Protein AF-A0A1H8XIG4-F1 (afdb_monomer)

Solvent-accessible surface area (backbone atoms only — not comparable to full-atom values): 16487 Å² total; per-residue (Å²): 124,97,44,46,97,54,61,74,53,71,58,53,55,66,85,76,42,56,73,67,58,33,32,54,19,70,78,69,47,34,65,63,42,28,40,37,55,82,40,54,75,57,35,55,57,50,49,54,54,52,48,36,66,74,75,66,54,81,64,52,51,31,63,49,32,53,41,52,45,49,38,18,60,78,58,67,15,44,41,58,26,31,60,41,47,37,52,16,45,46,37,68,40,50,59,67,58,49,34,36,74,62,39,94,81,60,82,63,60,72,76,55,40,30,47,53,47,38,40,52,32,37,75,74,68,72,42,68,52,74,69,43,48,52,57,43,58,74,78,46,54,72,68,46,52,52,49,51,55,50,48,50,52,50,46,49,51,47,29,56,49,41,24,64,35,13,63,76,68,61,90,50,41,23,45,68,62,41,56,56,42,53,82,70,92,61,85,77,84,64,74,76,77,77,74,90,70,79,81,80,82,50,81,58,76,60,44,41,27,42,30,42,40,48,47,86,62,50,70,47,75,34,41,37,39,36,44,70,60,89,49,36,40,41,44,34,41,35,30,80,80,60,74,45,75,36,49,46,75,47,30,38,47,59,88,48,38,39,41,37,31,32,60,40,67,71,93,60,71,45,51,37,40,38,40,35,40,50,57,56,54,39,35,40,36,37,40,35,37,72,97,66,48,75,34,49,33,41,30,38,52,55,119

Sequence (303 aa):
MPHAASPRILPLALDDLDKEHRQLARIGADTVIQVLAHHPALMDASSQLGGFLLGKGKLDARTRELAILRVALRCEAPYEWANHVPAALGGGATPAEIDALSDPTASWPPADDAVLRAVDEVCQDAFVSDHTWADLSATRDDPELLELLFLIGYYRMMAGFLNSVGVEVKAGQPALGRSAGTPVTGPADSPPPPAPRAASGKTGPDGTWNITFTHPAGSKDLLLTLETTGEAITGSIVDDQLEITVPITTGTVEGTHLTFTAGVTEPFPFDLTVEGTTNGDVFTGSVTVAGSGTFPFSGARAG

Foldseek 3Di:
DLFDPAFQAFFADLVPDDLFLSLVLLVQVVLVSSRCSVPVVVSVVLCVLVCCLQPVAPDQQLLLLLLLLLLCLLLVQFQSNLRSLLSNVLSPHDQVSLLCSPPPPDDDDLQSVLLSQQLVCCSPPVDRDPVSVVSNVVPDDPRVVVSSSSSSVSSNVVSVVCRHSRRDDDQFTAGRSGSGGDDDPDPPPPPDDPDDDDFPPDAEDAAKKFKWWDTSSGIATWIWGWDDDPQWIWTWIDRVSSRDIWTWPTKGDDRFWIKTKTWDPPPHTWIKIWTWGDGRQKIWGWIQTVSRGITIMIIGGPD

Radius of gyration: 21.72 Å; Cα contacts (8 Å, |Δi|>4): 534; chains: 1; bounding box: 48×41×62 Å

Mean predicted aligned error: 8.64 Å

Secondary structure (DSSP, 8-state):
--S-SS-SSPPPPGGGS-HHHHHHIIIIIHHHHHHHTTSHHHHHHHHHHHHHHHHTSSS-HHHHHHHHHHHHHHTT-HHHHHHHHHHHHHTT--HHHHHHTT-TT----HHHHHHHHHHHHHHHHSS--HHHHHHHHTT--HHHHHHHHHHHHHHHHHHHHHHHHTPPPPTTSBPTT-SSBPP--S---PPPPPP-PPP----SS-EEEEEEEEETTEEEEEEEEEEEETTEEEEEEEETTTTEEEEEEEEEEETTEEEEEEEE-SSS-EEEEEEEEEETTEEEEEEEETTTEEEEEEEEEE-

InterPro domains:
  IPR003779 Alkyl hydroperoxide reductase AhpD/CMD-like [PF02627] (40-115)
  IPR029032 AhpD-like [G3DSA:1.20.1290.10] (30-173)
  IPR029032 AhpD-like [SSF69118] (7-170)

Nearest PDB structures (foldseek):
  6ohj-assembly1_B  TM=8.412E-01  e=5.850E-04  Marinomonas mediterranea MMB-1
  5jk2-assembly10_C  TM=5.235E-01  e=9.359E-02  Treponema pallidum subsp. pallidum str. Nichols
  5jk2-assembly4_D  TM=5.371E-01  e=2.143E-01  Treponema pallidum subsp. pallidum str. Nichols
  5jk2-assembly1_A  TM=4.581E-01  e=8.887E-02  Treponema pallidum subsp. pallidum str. Nichols
  5jk2-assembly5_E  TM=5.172E-01  e=1.932E-01  Treponema pallidum subsp. pallidum str. Nichols

pLDDT: mean 88.76, std 12.86, range [34.19, 98.88]

Structure (mmCIF, N/CA/C/O backbone):
data_AF-A0A1H8XIG4-F1
#
_entry.id   AF-A0A1H8XIG4-F1
#
loop_
_atom_site.group_PDB
_atom_site.id
_atom_site.type_symbol
_atom_site.label_atom_id
_atom_site.label_alt_id
_atom_site.label_comp_id
_atom_site.label_asym_id
_atom_site.label_entity_id
_atom_site.label_seq_id
_atom_site.pdbx_PDB_ins_code
_atom_site.Cartn_x
_atom_site.Cartn_y
_atom_site.Cartn_z
_atom_site.occupancy
_atom_site.B_iso_or_equiv
_atom_site.auth_seq_id
_atom_site.auth_comp_id
_atom_site.auth_asym_id
_atom_site.auth_atom_id
_atom_site.pdbx_PDB_model_num
ATOM 1 N N . MET A 1 1 ? -1.881 11.328 -24.791 1.00 54.50 1 MET A N 1
ATOM 2 C CA . MET A 1 1 ? -1.688 10.407 -23.659 1.00 54.50 1 MET A CA 1
ATOM 3 C C . MET A 1 1 ? -2.612 9.220 -23.888 1.00 54.50 1 MET A C 1
ATOM 5 O O . MET A 1 1 ? -3.786 9.471 -24.160 1.00 54.50 1 MET A O 1
ATOM 9 N N . PRO A 1 2 ? -2.137 7.966 -23.904 1.00 70.88 2 PRO A N 1
ATOM 10 C CA . PRO A 1 2 ? -2.954 6.804 -24.235 1.00 70.88 2 PRO A CA 1
ATOM 11 C C . PRO A 1 2 ? -3.743 6.308 -23.010 1.00 70.88 2 PRO A C 1
ATOM 13 O O . PRO A 1 2 ? -3.685 5.137 -22.657 1.00 70.88 2 PRO A O 1
ATOM 16 N N . HIS A 1 3 ? -4.508 7.193 -22.371 1.00 82.75 3 HIS A N 1
ATOM 17 C CA . HIS A 1 3 ? -5.556 6.817 -21.422 1.00 82.75 3 HIS A CA 1
ATOM 18 C C . HIS A 1 3 ? -6.896 7.362 -21.917 1.00 82.75 3 HIS A C 1
ATOM 20 O O . HIS A 1 3 ? -6.950 8.376 -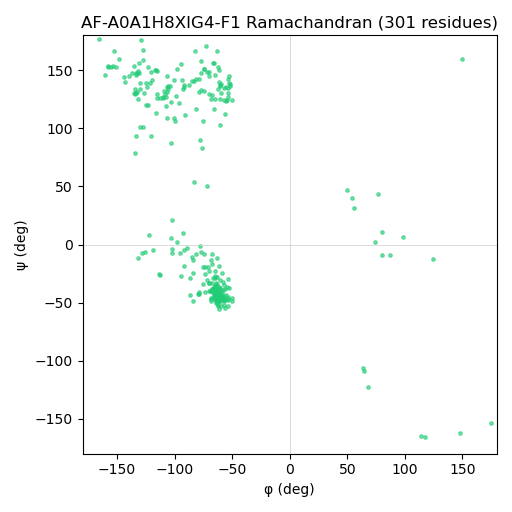22.620 1.00 82.75 3 HIS A O 1
ATOM 26 N N . ALA A 1 4 ? -7.986 6.658 -21.620 1.00 86.44 4 ALA A N 1
ATOM 27 C CA . ALA A 1 4 ? -9.312 7.106 -22.021 1.00 86.44 4 ALA A CA 1
ATOM 28 C C . ALA A 1 4 ? -9.644 8.460 -21.366 1.00 86.44 4 ALA A C 1
ATOM 30 O O . ALA A 1 4 ? -9.442 8.645 -20.173 1.00 86.44 4 ALA A O 1
ATOM 31 N N . ALA A 1 5 ? -10.171 9.404 -22.152 1.00 84.38 5 ALA A N 1
ATOM 32 C CA . ALA A 1 5 ? -10.529 10.745 -21.674 1.00 84.38 5 ALA A CA 1
ATOM 33 C C . ALA A 1 5 ? -11.807 10.776 -20.813 1.00 84.38 5 ALA A C 1
ATOM 35 O O . ALA A 1 5 ? -12.183 11.822 -20.290 1.00 84.38 5 ALA A O 1
ATOM 36 N N . SER A 1 6 ? -12.520 9.655 -20.733 1.00 87.50 6 SER A N 1
ATOM 37 C CA . SER A 1 6 ? -13.718 9.476 -19.917 1.00 87.50 6 SER A CA 1
ATOM 38 C C . SER A 1 6 ? -13.862 7.993 -19.561 1.00 87.50 6 SER A C 1
ATOM 40 O O . SER A 1 6 ? -13.403 7.150 -20.350 1.00 87.50 6 SER A O 1
ATOM 42 N N . PRO A 1 7 ? -14.525 7.660 -18.441 1.00 92.69 7 PRO A N 1
ATOM 43 C CA . PRO A 1 7 ? -14.826 6.279 -18.082 1.00 92.69 7 PRO A CA 1
ATOM 44 C C . PRO A 1 7 ? -15.554 5.534 -19.204 1.00 92.69 7 PRO A C 1
ATOM 46 O O . PRO A 1 7 ? -16.584 5.985 -19.710 1.00 92.69 7 PRO A O 1
ATOM 49 N N . ARG A 1 8 ? -15.021 4.374 -19.597 1.00 94.69 8 ARG A N 1
ATOM 50 C CA . ARG A 1 8 ? -15.659 3.434 -20.539 1.00 94.69 8 ARG A CA 1
ATOM 51 C C . ARG A 1 8 ? -16.450 2.349 -19.816 1.00 94.69 8 ARG A C 1
ATOM 53 O O . ARG A 1 8 ? -17.408 1.826 -20.377 1.00 94.69 8 ARG A O 1
ATOM 60 N N . ILE A 1 9 ? -16.048 2.030 -18.587 1.00 93.94 9 ILE A N 1
ATOM 61 C CA . ILE A 1 9 ? -16.807 1.214 -17.640 1.00 93.94 9 ILE A CA 1
ATOM 62 C C . ILE A 1 9 ? -16.988 2.067 -16.389 1.00 93.94 9 ILE A C 1
ATOM 64 O O . ILE A 1 9 ? -16.007 2.517 -15.800 1.00 93.94 9 ILE A O 1
ATOM 68 N N . LEU A 1 10 ? -18.239 2.333 -16.022 1.00 92.38 10 LEU A N 1
ATOM 69 C CA . LEU A 1 10 ? -18.554 3.136 -14.844 1.00 92.38 10 LEU A CA 1
ATOM 70 C C . LEU A 1 10 ? -18.407 2.289 -13.572 1.00 92.38 10 LEU A C 1
ATOM 72 O O . LEU A 1 10 ? -18.786 1.114 -13.594 1.00 92.38 10 LEU A O 1
ATOM 76 N N . PRO A 1 11 ? -17.901 2.859 -12.467 1.00 90.94 11 PRO A N 1
ATOM 77 C CA . PRO A 1 11 ? -17.860 2.159 -11.190 1.00 90.94 11 PRO A CA 1
ATOM 78 C C . PRO A 1 11 ? -19.281 1.788 -10.737 1.00 90.94 11 PRO A C 1
ATOM 80 O O . PRO A 1 11 ? -20.196 2.609 -10.828 1.00 90.94 11 PRO A O 1
ATOM 83 N N . LEU A 1 12 ? -19.469 0.559 -10.247 1.00 90.38 12 LEU A N 1
ATOM 84 C CA . LEU A 1 12 ? -20.691 0.173 -9.531 1.00 90.38 12 LEU A CA 1
ATOM 85 C C . LEU A 1 12 ? -20.852 0.996 -8.244 1.00 90.38 12 LEU A C 1
ATOM 87 O O . LEU A 1 12 ? -19.861 1.431 -7.650 1.00 90.38 12 LEU A O 1
ATOM 91 N N . ALA A 1 13 ? -22.088 1.196 -7.775 1.00 88.81 13 ALA A N 1
ATOM 92 C CA . ALA A 1 13 ? -22.291 1.793 -6.458 1.00 88.81 13 ALA A CA 1
ATOM 93 C C . ALA A 1 13 ? -21.734 0.856 -5.373 1.00 88.81 13 ALA A C 1
ATOM 95 O O . ALA A 1 13 ? -21.807 -0.362 -5.505 1.00 88.81 13 ALA A O 1
ATOM 96 N N . LEU A 1 14 ? -21.188 1.407 -4.283 1.00 85.25 14 LEU A N 1
ATOM 97 C CA . LEU A 1 14 ? -20.641 0.588 -3.188 1.00 85.25 14 LEU A CA 1
ATOM 98 C C . LEU A 1 14 ? -21.690 -0.357 -2.579 1.00 85.25 14 LEU A C 1
ATOM 100 O O . LEU A 1 14 ? -21.351 -1.459 -2.152 1.00 85.25 14 LEU A O 1
ATOM 104 N N . ASP A 1 15 ? -22.953 0.064 -2.566 1.00 85.75 15 ASP A N 1
ATOM 105 C CA . ASP A 1 15 ? -24.070 -0.735 -2.053 1.00 85.75 15 ASP A CA 1
ATOM 106 C C . ASP A 1 15 ? -24.453 -1.889 -2.994 1.00 85.75 15 ASP A C 1
ATOM 108 O O . ASP A 1 15 ? -25.045 -2.868 -2.541 1.00 85.75 15 ASP A O 1
ATOM 112 N N . ASP A 1 16 ? -24.062 -1.812 -4.272 1.00 88.56 16 ASP A N 1
ATOM 113 C CA . ASP A 1 16 ? -24.258 -2.877 -5.264 1.00 88.56 16 ASP A CA 1
ATOM 114 C C . ASP A 1 16 ? -23.140 -3.935 -5.215 1.00 88.56 16 ASP A C 1
ATOM 116 O O . ASP A 1 16 ? -23.259 -4.990 -5.840 1.00 88.56 16 ASP A O 1
ATOM 120 N N . LEU A 1 17 ? -22.051 -3.669 -4.485 1.00 87.19 17 LEU A N 1
ATOM 121 C CA . LEU A 1 17 ? -20.977 -4.633 -4.255 1.00 87.19 17 LEU A CA 1
ATOM 122 C C . LEU A 1 17 ? -21.392 -5.659 -3.199 1.00 87.19 17 LEU A C 1
ATOM 124 O O . LEU A 1 17 ? -22.084 -5.328 -2.225 1.00 87.19 17 LEU A O 1
ATOM 128 N N . ASP A 1 18 ? -20.898 -6.891 -3.343 1.00 87.94 18 ASP A N 1
ATOM 129 C CA . ASP A 1 18 ? -20.919 -7.834 -2.230 1.00 87.94 18 ASP A CA 1
ATOM 130 C C . ASP A 1 18 ? -20.051 -7.327 -1.062 1.00 87.94 18 ASP A C 1
ATOM 132 O O . ASP A 1 18 ? -19.291 -6.362 -1.184 1.00 87.94 18 ASP A O 1
ATOM 136 N N . LYS A 1 19 ? -20.212 -7.946 0.112 1.00 85.94 19 LYS A N 1
ATOM 137 C CA . LYS A 1 19 ? -19.553 -7.491 1.344 1.00 85.94 19 LYS A CA 1
ATOM 138 C C . LYS A 1 19 ? -18.029 -7.443 1.186 1.00 85.94 19 LYS A C 1
ATOM 140 O O . LYS A 1 19 ? -17.414 -6.464 1.603 1.00 85.94 19 LYS A O 1
ATOM 145 N N . GLU A 1 20 ? -17.438 -8.474 0.590 1.00 84.12 20 GLU A N 1
ATOM 146 C CA . GLU A 1 20 ? -15.986 -8.613 0.472 1.00 84.12 20 GLU A CA 1
ATOM 147 C C . GLU A 1 20 ? -15.418 -7.558 -0.485 1.00 84.12 20 GLU A C 1
ATOM 149 O O . GLU A 1 20 ? -14.491 -6.823 -0.135 1.00 84.12 20 GLU A O 1
ATOM 154 N N . HIS A 1 21 ? -16.031 -7.373 -1.657 1.00 84.56 21 HIS A N 1
ATOM 155 C CA . HIS A 1 21 ? -15.629 -6.327 -2.601 1.00 84.56 21 HIS A CA 1
ATOM 156 C C . HIS A 1 21 ? -15.859 -4.928 -2.035 1.00 84.56 21 HIS A C 1
ATOM 158 O O . HIS A 1 21 ? -15.037 -4.036 -2.249 1.00 84.56 21 HIS A O 1
ATOM 164 N N . ARG A 1 22 ? -16.927 -4.715 -1.260 1.00 87.12 22 ARG A N 1
ATOM 165 C CA . ARG A 1 22 ? -17.170 -3.432 -0.586 1.00 87.12 22 ARG A CA 1
ATOM 166 C C . ARG A 1 22 ? -16.104 -3.128 0.465 1.00 87.12 22 ARG A C 1
ATOM 168 O O . ARG A 1 22 ? -15.632 -1.992 0.535 1.00 87.12 22 ARG A O 1
ATOM 175 N N . GLN A 1 23 ? -15.699 -4.122 1.253 1.00 83.56 23 GLN A N 1
ATOM 176 C CA . GLN A 1 23 ? -14.594 -3.991 2.205 1.00 83.56 23 GLN A CA 1
ATOM 177 C C . GLN A 1 23 ? -13.289 -3.629 1.486 1.00 83.56 23 GLN A C 1
ATOM 179 O O . GLN A 1 23 ? -12.612 -2.681 1.885 1.00 83.56 23 GLN A O 1
ATOM 184 N N . LEU A 1 24 ? -12.973 -4.318 0.385 1.00 78.31 24 LEU A N 1
ATOM 185 C CA . LEU A 1 24 ? -11.794 -4.031 -0.440 1.00 78.31 24 LEU A CA 1
ATOM 186 C C . LEU A 1 24 ? -11.833 -2.631 -1.070 1.00 78.31 24 LEU A C 1
ATOM 188 O O . LEU A 1 24 ? -10.811 -1.951 -1.148 1.00 78.31 24 LEU A O 1
ATOM 192 N N . ALA A 1 25 ? -13.006 -2.155 -1.487 1.00 80.62 25 ALA A N 1
ATOM 193 C CA . ALA A 1 25 ? -13.150 -0.797 -1.997 1.00 80.62 25 ALA A CA 1
ATOM 194 C C . ALA A 1 25 ? -12.802 0.248 -0.919 1.00 80.62 25 ALA A C 1
ATOM 196 O O . ALA A 1 25 ? -12.106 1.230 -1.181 1.00 80.62 25 ALA A O 1
ATOM 197 N N . ARG A 1 26 ? -13.232 0.016 0.325 1.00 79.25 26 ARG A N 1
ATOM 198 C CA . ARG A 1 26 ? -13.093 0.973 1.435 1.00 79.25 26 ARG A CA 1
ATOM 199 C C . ARG A 1 26 ? -11.687 1.063 2.042 1.00 79.25 26 ARG A C 1
ATOM 201 O O . ARG A 1 26 ? -11.453 1.955 2.851 1.00 79.25 26 ARG A O 1
ATOM 208 N N . ILE A 1 27 ? -10.740 0.215 1.635 1.00 71.81 27 ILE A N 1
ATOM 209 C CA . ILE A 1 27 ? -9.325 0.297 2.056 1.00 71.81 27 ILE A CA 1
ATOM 210 C C . ILE A 1 27 ? -8.434 1.110 1.099 1.00 71.81 27 ILE A C 1
ATOM 212 O O . ILE A 1 27 ? -7.217 1.114 1.254 1.00 71.81 27 ILE A O 1
ATOM 216 N N . GLY A 1 28 ? -9.021 1.822 0.130 1.00 63.59 28 GLY A N 1
ATOM 217 C CA . GLY A 1 28 ? -8.316 2.829 -0.677 1.00 63.59 28 GLY A CA 1
ATOM 218 C C . GLY A 1 28 ? -8.383 2.617 -2.187 1.00 63.59 28 GLY A C 1
ATOM 219 O O . GLY A 1 28 ? -8.106 3.555 -2.919 1.00 63.59 28 GLY A O 1
ATOM 220 N N . ALA A 1 29 ? -8.825 1.447 -2.656 1.00 63.81 29 ALA A N 1
ATOM 221 C CA . ALA A 1 29 ? -8.864 1.083 -4.076 1.00 63.81 29 ALA A CA 1
ATOM 222 C C . ALA A 1 29 ? -10.270 1.192 -4.706 1.00 63.81 29 ALA A C 1
ATOM 224 O O . ALA A 1 29 ? -10.561 0.535 -5.702 1.00 63.81 29 ALA A O 1
ATOM 225 N N . ASP A 1 30 ? -11.182 1.970 -4.125 1.00 75.06 30 ASP A N 1
ATOM 226 C CA . ASP A 1 30 ? -12.613 1.893 -4.441 1.00 75.06 30 ASP A CA 1
ATOM 227 C C . ASP A 1 30 ? -12.952 1.932 -5.933 1.00 75.06 30 ASP A C 1
ATOM 229 O O . ASP A 1 30 ? -13.652 1.043 -6.406 1.00 75.06 30 ASP A O 1
ATOM 233 N N . THR A 1 31 ? -12.408 2.875 -6.702 1.00 83.94 31 THR A N 1
ATOM 234 C CA . THR A 1 31 ? -12.798 3.024 -8.112 1.00 83.94 31 THR A CA 1
ATOM 235 C C . THR A 1 31 ? -12.365 1.832 -8.972 1.00 83.94 31 THR A C 1
ATOM 237 O O . THR A 1 31 ? -13.140 1.381 -9.814 1.00 83.94 31 THR A O 1
ATOM 240 N N . VAL A 1 32 ? -11.171 1.264 -8.754 1.00 87.75 32 VAL A N 1
ATOM 241 C CA . VAL A 1 32 ? -10.733 0.062 -9.486 1.00 87.75 32 VAL A CA 1
ATOM 242 C C . VAL A 1 32 ? -11.544 -1.170 -9.083 1.00 87.75 32 VAL A C 1
ATOM 244 O O . VAL A 1 32 ? -11.945 -1.942 -9.954 1.00 87.75 32 VAL A O 1
ATOM 247 N N . ILE A 1 33 ? -11.855 -1.315 -7.792 1.00 87.00 33 ILE A N 1
ATOM 248 C CA . ILE A 1 33 ? -12.670 -2.418 -7.265 1.00 87.00 33 ILE A CA 1
ATOM 249 C C . ILE A 1 33 ? -14.089 -2.354 -7.836 1.00 87.00 33 ILE A C 1
ATOM 251 O O . ILE A 1 33 ? -14.591 -3.339 -8.370 1.00 87.00 33 ILE A O 1
ATOM 255 N N . GLN A 1 34 ? -14.710 -1.174 -7.813 1.00 89.62 34 GLN A N 1
ATOM 256 C CA . GLN A 1 34 ? -16.047 -0.939 -8.358 1.00 89.62 34 GLN A CA 1
ATOM 257 C C . GLN A 1 34 ? -16.138 -1.217 -9.864 1.00 89.62 34 GLN A C 1
ATOM 259 O O . GLN A 1 34 ? -17.201 -1.599 -10.351 1.00 89.62 34 GLN A O 1
ATOM 264 N N . VAL A 1 35 ? -15.051 -1.015 -10.615 1.00 93.19 35 VAL A N 1
ATOM 265 C CA . VAL A 1 35 ? -14.994 -1.329 -12.050 1.00 93.19 35 VAL A CA 1
ATOM 266 C C . VAL A 1 35 ? -14.757 -2.825 -12.284 1.00 93.19 35 VAL A C 1
ATOM 268 O O . VAL A 1 35 ? -15.424 -3.420 -13.130 1.00 93.19 35 VAL A O 1
ATOM 271 N N . LEU A 1 36 ? -13.855 -3.464 -11.533 1.00 92.00 36 LEU A N 1
ATOM 272 C CA . LEU A 1 36 ? -13.608 -4.909 -11.638 1.00 92.00 36 LEU A CA 1
ATOM 273 C C . LEU A 1 36 ? -14.804 -5.752 -11.183 1.00 92.00 36 LEU A C 1
ATOM 275 O O . LEU A 1 36 ? -15.015 -6.836 -11.722 1.00 92.00 36 LEU A O 1
ATOM 279 N N . ALA A 1 37 ? -15.623 -5.244 -10.261 1.00 92.06 37 ALA A N 1
ATOM 280 C CA . ALA A 1 37 ? -16.818 -5.918 -9.757 1.00 92.06 37 ALA A CA 1
ATOM 281 C C . ALA A 1 37 ? -17.908 -6.157 -10.822 1.00 92.06 37 ALA A C 1
ATOM 283 O O . ALA A 1 37 ? -18.796 -6.981 -10.617 1.00 92.06 37 ALA A O 1
ATOM 284 N N . HIS A 1 38 ? -17.806 -5.544 -12.011 1.00 93.44 38 HIS A N 1
ATOM 285 C CA . HIS A 1 38 ? -18.583 -5.975 -13.186 1.00 93.44 38 HIS A CA 1
ATOM 286 C C . HIS A 1 38 ? -18.263 -7.419 -13.615 1.00 93.44 38 HIS A C 1
ATOM 288 O O . HIS A 1 38 ? -19.049 -8.043 -14.328 1.00 93.44 38 HIS A O 1
ATOM 294 N N . HIS A 1 39 ? -17.123 -7.967 -13.184 1.00 94.69 39 HIS A N 1
ATOM 295 C CA . HIS A 1 39 ? -16.713 -9.351 -13.394 1.00 94.69 39 HIS A CA 1
ATOM 296 C C . HIS A 1 39 ? -16.164 -9.975 -12.087 1.00 94.69 39 HIS A C 1
ATOM 298 O O . HIS A 1 39 ? -14.953 -10.175 -11.962 1.00 94.69 39 HIS A O 1
ATOM 304 N N . PRO A 1 40 ? -17.034 -10.391 -11.145 1.00 90.06 40 PRO A N 1
ATOM 305 C CA . PRO A 1 40 ? -16.646 -10.860 -9.805 1.00 90.06 40 PRO A CA 1
ATOM 306 C C . PRO A 1 40 ? -15.544 -11.932 -9.787 1.00 90.06 40 PRO A C 1
ATOM 308 O O . PRO A 1 40 ? -14.541 -11.785 -9.107 1.00 90.06 40 PRO A O 1
ATOM 311 N N . ALA A 1 41 ? -15.639 -12.959 -10.637 1.00 92.81 41 ALA A N 1
ATOM 312 C CA . ALA A 1 41 ? -14.620 -14.015 -10.677 1.00 92.81 41 ALA A CA 1
ATOM 313 C C . ALA A 1 41 ? -13.224 -13.530 -11.132 1.00 92.81 41 ALA A C 1
ATOM 315 O O . ALA A 1 41 ? -12.209 -14.113 -10.758 1.00 92.81 41 ALA A O 1
ATOM 316 N N . LEU A 1 42 ? -13.165 -12.480 -11.961 1.00 93.50 42 LEU A N 1
ATOM 317 C CA . LEU A 1 42 ? -11.903 -11.868 -12.382 1.00 93.50 42 LEU A CA 1
ATOM 318 C C . LEU A 1 42 ? -11.365 -10.967 -11.271 1.00 93.50 42 LEU A C 1
ATOM 320 O O . LEU A 1 42 ? -10.165 -10.980 -11.008 1.00 93.50 42 LEU A O 1
ATOM 324 N N . MET A 1 43 ? -12.261 -10.225 -10.619 1.00 90.06 43 MET A N 1
ATOM 325 C CA . MET A 1 43 ? -11.965 -9.427 -9.438 1.00 90.06 43 MET A CA 1
ATOM 326 C C . MET A 1 43 ? -11.309 -10.292 -8.350 1.00 90.06 43 MET A C 1
ATOM 328 O O . MET A 1 43 ? -10.178 -10.006 -7.967 1.00 90.06 43 MET A O 1
ATOM 332 N N . ASP A 1 44 ? -11.918 -11.415 -7.965 1.00 88.19 44 ASP A N 1
ATOM 333 C CA . ASP A 1 44 ? -11.375 -12.322 -6.941 1.00 88.19 44 ASP A CA 1
ATOM 334 C C . ASP A 1 44 ? -9.980 -12.849 -7.303 1.00 88.19 44 ASP A C 1
ATOM 336 O O . ASP A 1 44 ? -9.067 -12.860 -6.473 1.00 88.19 44 ASP A O 1
ATOM 340 N N . ALA A 1 45 ? -9.792 -13.277 -8.556 1.00 93.06 45 ALA A N 1
ATOM 341 C CA . ALA A 1 45 ? -8.507 -13.785 -9.031 1.00 93.06 45 ALA A CA 1
ATOM 342 C C . ALA A 1 45 ? -7.423 -12.693 -9.021 1.00 93.06 45 ALA A C 1
ATOM 344 O O . ALA A 1 45 ? -6.294 -12.940 -8.590 1.00 93.06 45 ALA A O 1
ATOM 345 N N . SER A 1 46 ? -7.768 -11.477 -9.459 1.00 91.44 46 SER A N 1
ATOM 346 C CA . SER A 1 46 ? -6.855 -10.332 -9.444 1.00 91.44 46 SER A CA 1
ATOM 347 C C . SER A 1 46 ? -6.511 -9.919 -8.015 1.00 91.44 46 SER A C 1
ATOM 349 O O . SER A 1 46 ? -5.339 -9.720 -7.704 1.00 91.44 46 SER A O 1
ATOM 351 N N . SER A 1 47 ? -7.502 -9.837 -7.125 1.00 87.38 47 SER A N 1
ATOM 352 C CA . SER A 1 47 ? -7.319 -9.455 -5.722 1.00 87.38 47 SER A CA 1
ATOM 353 C C . SER A 1 47 ? -6.473 -10.447 -4.942 1.00 87.38 47 SER A C 1
ATOM 355 O O . SER A 1 47 ? -5.676 -10.024 -4.107 1.00 87.38 47 SER A O 1
ATOM 357 N N . GLN A 1 48 ? -6.575 -11.746 -5.229 1.00 89.50 48 GLN A N 1
ATOM 358 C CA . GLN A 1 48 ? -5.706 -12.746 -4.607 1.00 89.50 48 GLN A CA 1
ATOM 359 C C . GLN A 1 48 ? -4.233 -12.530 -4.972 1.00 89.50 48 GLN A C 1
ATOM 361 O O . GLN A 1 48 ? -3.376 -12.521 -4.085 1.00 89.50 48 GLN A O 1
ATOM 366 N N . LEU A 1 49 ? -3.935 -12.317 -6.258 1.00 92.00 49 LEU A N 1
ATOM 367 C CA . LEU A 1 49 ? -2.566 -12.058 -6.706 1.00 92.00 49 LEU A CA 1
ATOM 368 C C . LEU A 1 49 ? -2.055 -10.700 -6.204 1.00 92.00 49 LEU A C 1
ATOM 370 O O . LEU A 1 49 ? -0.960 -10.627 -5.648 1.00 92.00 49 LEU A O 1
ATOM 374 N N . GLY A 1 50 ? -2.858 -9.641 -6.331 1.00 90.81 50 GLY A N 1
ATOM 375 C CA . GLY A 1 50 ? -2.517 -8.308 -5.832 1.00 90.81 50 GLY A CA 1
ATOM 376 C C . GLY A 1 50 ? -2.282 -8.293 -4.320 1.00 90.81 50 GLY A C 1
ATOM 377 O O . GLY A 1 50 ? -1.288 -7.739 -3.856 1.00 90.81 50 GLY A O 1
ATOM 378 N N . GLY A 1 51 ? -3.135 -8.971 -3.548 1.00 86.75 51 GLY A N 1
ATOM 379 C CA . GLY A 1 51 ? -2.990 -9.106 -2.099 1.00 86.75 51 GLY A CA 1
ATOM 380 C C . GLY A 1 51 ? -1.737 -9.884 -1.688 1.00 86.75 51 GLY A C 1
ATOM 381 O O . GLY A 1 51 ? -1.092 -9.525 -0.702 1.00 86.75 51 GLY A O 1
ATOM 382 N N . PHE A 1 52 ? -1.340 -10.911 -2.451 1.00 91.12 52 PHE A N 1
ATOM 383 C CA . PHE A 1 52 ? -0.055 -11.583 -2.237 1.00 91.12 52 PHE A CA 1
ATOM 384 C C . PHE A 1 52 ? 1.116 -10.614 -2.444 1.00 91.12 52 PHE A C 1
ATOM 386 O O . PHE A 1 52 ? 1.941 -10.451 -1.545 1.00 91.12 52 PHE A O 1
ATOM 393 N N . LEU A 1 53 ? 1.144 -9.926 -3.588 1.00 92.56 53 LEU A N 1
ATOM 394 C CA . LEU A 1 53 ? 2.229 -9.016 -3.960 1.00 92.56 53 LEU A CA 1
ATOM 395 C C . LEU A 1 53 ? 2.362 -7.820 -3.004 1.00 92.56 53 LEU A C 1
ATOM 397 O O . LEU A 1 53 ? 3.474 -7.365 -2.757 1.00 92.56 53 LEU A O 1
ATOM 401 N N . LEU A 1 54 ? 1.251 -7.321 -2.454 1.00 88.19 54 LEU A N 1
ATOM 402 C CA . LEU A 1 54 ? 1.237 -6.152 -1.568 1.00 88.19 54 LEU A CA 1
ATOM 403 C C . LEU A 1 54 ? 1.482 -6.463 -0.088 1.00 88.19 54 LEU A C 1
ATOM 405 O O . LEU A 1 54 ? 1.981 -5.597 0.626 1.00 88.19 54 LEU A O 1
ATOM 409 N N . GLY A 1 55 ? 1.119 -7.656 0.391 1.00 80.75 55 GLY A N 1
ATOM 410 C CA . GLY A 1 55 ? 1.100 -7.934 1.833 1.00 80.75 55 GLY A CA 1
ATOM 411 C C . GLY A 1 55 ? 1.767 -9.231 2.280 1.00 80.75 55 GLY A C 1
ATOM 412 O O . GLY A 1 55 ? 1.935 -9.422 3.481 1.00 80.75 55 GLY A O 1
ATOM 413 N N . LYS A 1 56 ? 2.121 -10.137 1.360 1.00 82.62 56 LYS A N 1
ATOM 414 C CA . LYS A 1 56 ? 2.635 -11.480 1.701 1.00 82.62 56 LYS A CA 1
ATOM 415 C C . LYS A 1 56 ? 3.979 -11.820 1.053 1.00 82.62 56 LYS A C 1
ATOM 417 O O . LYS A 1 56 ? 4.526 -12.878 1.359 1.00 82.62 56 LYS A O 1
ATOM 422 N N . GLY A 1 57 ? 4.475 -10.962 0.162 1.00 86.38 57 GLY A N 1
ATOM 423 C CA . GLY A 1 57 ? 5.787 -11.104 -0.462 1.00 86.38 57 GLY A CA 1
ATOM 424 C C . GLY A 1 57 ? 6.946 -10.806 0.493 1.00 86.38 57 GLY A C 1
ATOM 425 O O . GLY A 1 57 ? 6.759 -10.313 1.607 1.00 86.38 57 GLY A O 1
ATOM 426 N N . LYS A 1 58 ? 8.156 -11.107 0.032 1.00 92.31 58 LYS A N 1
ATOM 427 C CA . LYS A 1 58 ? 9.433 -10.817 0.685 1.00 92.31 58 LYS A CA 1
ATOM 428 C C . LYS A 1 58 ? 9.969 -9.414 0.418 1.00 92.31 58 LYS A C 1
ATOM 430 O O . LYS A 1 58 ? 10.759 -8.930 1.226 1.00 92.31 58 LYS A O 1
ATOM 435 N N . LEU A 1 59 ? 9.575 -8.776 -0.686 1.00 93.94 59 LEU A N 1
ATOM 436 C CA . LEU A 1 59 ? 10.009 -7.408 -0.979 1.00 93.94 59 LEU A CA 1
ATOM 437 C C . LEU A 1 59 ? 9.573 -6.450 0.136 1.00 93.94 59 LEU A C 1
ATOM 439 O O . LEU A 1 59 ? 8.397 -6.408 0.509 1.00 93.94 59 LEU A O 1
ATOM 443 N N . ASP A 1 60 ? 10.511 -5.641 0.630 1.00 93.75 60 ASP A N 1
ATOM 444 C CA . ASP A 1 60 ? 10.190 -4.596 1.593 1.00 93.75 60 ASP A CA 1
ATOM 445 C C . ASP A 1 60 ? 9.211 -3.574 0.992 1.00 93.75 60 ASP A C 1
ATOM 447 O O . ASP A 1 60 ? 9.185 -3.328 -0.220 1.00 93.75 60 ASP A O 1
ATOM 451 N N . ALA A 1 61 ? 8.389 -2.974 1.856 1.00 92.69 61 ALA A N 1
ATOM 452 C CA . ALA A 1 61 ? 7.309 -2.096 1.426 1.00 92.69 61 ALA A CA 1
ATOM 453 C C . ALA A 1 61 ? 7.812 -0.895 0.609 1.00 92.69 61 ALA A C 1
ATOM 455 O O . ALA A 1 61 ? 7.219 -0.581 -0.420 1.00 92.69 61 ALA A O 1
ATOM 456 N N . ARG A 1 62 ? 8.926 -0.262 1.003 1.00 96.12 62 ARG A N 1
ATOM 457 C CA . ARG A 1 62 ? 9.487 0.886 0.274 1.00 96.12 62 ARG A CA 1
ATOM 458 C C . ARG A 1 62 ? 9.901 0.482 -1.141 1.00 96.12 62 ARG A C 1
ATOM 460 O O . ARG A 1 62 ? 9.455 1.116 -2.095 1.00 96.12 62 ARG A O 1
ATOM 467 N N . THR A 1 63 ? 10.714 -0.567 -1.294 1.00 97.44 63 THR A N 1
ATOM 468 C CA . THR A 1 63 ? 11.158 -1.059 -2.613 1.00 97.44 63 THR A CA 1
ATOM 469 C C . THR A 1 63 ? 9.970 -1.415 -3.500 1.00 97.44 63 THR A C 1
ATOM 471 O O . THR A 1 63 ? 9.927 -1.018 -4.667 1.00 97.44 63 THR A O 1
ATOM 474 N N . ARG A 1 64 ? 9.001 -2.158 -2.952 1.00 98.06 64 ARG A N 1
ATOM 475 C CA . ARG A 1 64 ? 7.810 -2.590 -3.685 1.00 98.06 64 ARG A CA 1
ATOM 476 C C . ARG A 1 64 ? 7.049 -1.393 -4.249 1.00 98.06 64 ARG A C 1
ATOM 478 O O . ARG A 1 64 ? 6.778 -1.361 -5.446 1.00 98.06 64 ARG A O 1
ATOM 485 N N . GLU A 1 65 ? 6.731 -0.404 -3.418 1.00 97.94 65 GLU A N 1
ATOM 486 C CA . GLU A 1 65 ? 5.938 0.744 -3.866 1.00 97.94 65 GLU A CA 1
ATOM 487 C C . GLU A 1 65 ? 6.718 1.657 -4.830 1.00 97.94 65 GLU A C 1
ATOM 489 O O . GLU A 1 65 ? 6.129 2.168 -5.781 1.00 97.94 65 GLU A O 1
ATOM 494 N N . LEU A 1 66 ? 8.043 1.809 -4.676 1.00 98.56 66 LEU A N 1
ATOM 495 C CA . LEU A 1 66 ? 8.864 2.527 -5.665 1.00 98.56 66 LEU A CA 1
ATOM 496 C C . LEU A 1 66 ? 8.832 1.846 -7.043 1.00 98.56 66 LEU A C 1
ATOM 498 O O . LEU A 1 66 ? 8.724 2.532 -8.063 1.00 98.56 66 LEU A O 1
ATOM 502 N N . ALA A 1 67 ? 8.872 0.509 -7.088 1.00 98.75 67 ALA A N 1
ATOM 503 C CA . ALA A 1 67 ? 8.742 -0.238 -8.336 1.00 98.75 67 ALA A CA 1
ATOM 504 C C . ALA A 1 67 ? 7.363 -0.024 -8.986 1.00 98.75 67 ALA A C 1
ATOM 506 O O . ALA A 1 67 ? 7.293 0.250 -10.185 1.00 98.75 67 ALA A O 1
ATOM 507 N N . ILE A 1 68 ? 6.279 -0.075 -8.200 1.00 98.69 68 ILE A N 1
ATOM 508 C CA . ILE A 1 68 ? 4.907 0.164 -8.684 1.00 98.69 68 ILE A CA 1
ATOM 509 C C . ILE A 1 68 ? 4.761 1.584 -9.243 1.00 98.69 68 ILE A C 1
ATOM 511 O O . ILE A 1 68 ? 4.299 1.771 -10.367 1.00 98.69 68 ILE A O 1
ATOM 515 N N . LEU A 1 69 ? 5.216 2.599 -8.505 1.00 98.75 69 LEU A N 1
ATOM 516 C CA . LEU A 1 69 ? 5.164 3.989 -8.961 1.00 98.75 69 LEU A CA 1
ATOM 517 C C . LEU A 1 69 ? 5.976 4.206 -10.246 1.00 98.75 69 LEU A C 1
ATOM 519 O O . LEU A 1 69 ? 5.554 4.955 -11.133 1.00 98.75 69 LEU A O 1
ATOM 523 N N . ARG A 1 70 ? 7.119 3.523 -10.396 1.00 98.75 70 ARG A N 1
ATOM 524 C CA . ARG A 1 70 ? 7.896 3.569 -11.640 1.00 98.75 70 ARG A CA 1
ATOM 525 C C . ARG A 1 70 ? 7.156 2.901 -12.803 1.00 98.75 70 ARG A C 1
ATOM 527 O O . ARG A 1 70 ? 7.184 3.453 -13.903 1.00 98.75 70 ARG A O 1
ATOM 534 N N . VAL A 1 71 ? 6.445 1.791 -12.579 1.00 98.81 71 VAL A N 1
ATOM 535 C CA . VAL A 1 71 ? 5.569 1.173 -13.596 1.00 98.81 71 VAL A CA 1
ATOM 536 C C . VAL A 1 71 ? 4.483 2.154 -14.033 1.00 98.81 71 VAL A C 1
ATOM 538 O O . VAL A 1 71 ? 4.311 2.371 -15.237 1.00 98.81 71 VAL A O 1
ATOM 541 N N . ALA A 1 72 ? 3.821 2.811 -13.079 1.00 98.25 72 ALA A N 1
ATOM 542 C CA . ALA A 1 72 ? 2.781 3.794 -13.360 1.00 98.25 72 ALA A CA 1
ATOM 543 C C . ALA A 1 72 ? 3.297 4.953 -14.233 1.00 98.25 72 ALA A C 1
ATOM 545 O O . ALA A 1 72 ? 2.612 5.374 -15.167 1.00 98.25 72 ALA A O 1
ATOM 546 N N . LEU A 1 73 ? 4.527 5.432 -13.999 1.00 97.69 73 LEU A N 1
ATOM 547 C CA . LEU A 1 73 ? 5.175 6.424 -14.867 1.00 97.69 73 LEU A CA 1
ATOM 548 C C . LEU A 1 73 ? 5.425 5.890 -16.277 1.00 97.69 73 LEU A C 1
ATOM 550 O O . LEU A 1 73 ? 5.073 6.554 -17.252 1.00 97.69 73 LEU A O 1
ATOM 554 N N . ARG A 1 74 ? 6.004 4.690 -16.398 1.00 97.62 74 ARG A N 1
ATOM 555 C CA . ARG A 1 74 ? 6.327 4.080 -17.701 1.00 97.62 74 ARG A CA 1
ATOM 556 C C . ARG A 1 74 ? 5.090 3.750 -18.528 1.00 97.62 74 ARG A C 1
ATOM 558 O O . ARG A 1 74 ? 5.173 3.736 -19.752 1.00 97.62 74 ARG A O 1
ATOM 565 N N . CYS A 1 75 ? 3.959 3.513 -17.872 1.00 97.31 75 CYS A N 1
ATOM 566 C CA . CYS A 1 75 ? 2.688 3.214 -18.520 1.00 97.31 75 CYS A CA 1
ATOM 567 C C . CYS A 1 75 ? 1.759 4.433 -18.651 1.00 97.31 75 CYS A C 1
ATOM 569 O O . CYS A 1 75 ? 0.637 4.274 -19.129 1.00 97.31 75 CYS A O 1
ATOM 571 N N . GLU A 1 76 ? 2.187 5.629 -18.225 1.00 96.31 76 GLU A N 1
ATOM 572 C CA . GLU A 1 76 ? 1.345 6.833 -18.144 1.00 96.31 76 GLU A CA 1
ATOM 573 C C . GLU A 1 76 ? 0.003 6.570 -17.421 1.00 96.31 76 GLU A C 1
ATOM 575 O O . GLU A 1 76 ? -1.062 6.939 -17.920 1.00 96.31 76 GLU A O 1
ATOM 580 N N . ALA A 1 77 ? 0.041 5.888 -16.269 1.00 96.88 77 ALA A N 1
ATOM 581 C CA . ALA A 1 77 ? -1.129 5.452 -15.502 1.00 96.88 77 ALA A CA 1
ATOM 582 C C . ALA A 1 77 ? -1.378 6.344 -14.268 1.00 96.88 77 ALA A C 1
ATOM 584 O O . ALA A 1 77 ? -0.898 6.051 -13.169 1.00 96.88 77 ALA A O 1
ATOM 585 N N . PRO A 1 78 ? -2.135 7.451 -14.408 1.00 94.94 78 PRO A N 1
ATOM 586 C CA . PRO A 1 78 ? -2.314 8.424 -13.334 1.00 94.94 78 PRO A CA 1
ATOM 587 C C . PRO A 1 78 ? -3.110 7.875 -12.144 1.00 94.94 78 PRO A C 1
ATOM 589 O O . PRO A 1 78 ? -2.818 8.250 -11.014 1.00 94.94 78 PRO A O 1
ATOM 592 N N . TYR A 1 79 ? -4.076 6.976 -12.372 1.00 93.88 79 TYR A N 1
ATOM 593 C CA . TYR A 1 79 ? -4.827 6.332 -11.288 1.00 93.88 79 TYR A CA 1
ATOM 594 C C . TYR A 1 79 ? -3.938 5.435 -10.429 1.00 93.88 79 TYR A C 1
ATOM 596 O O . TYR A 1 79 ? -3.971 5.527 -9.206 1.00 93.88 79 TYR A O 1
ATOM 604 N N . GLU A 1 80 ? -3.112 4.602 -11.065 1.00 95.19 80 GLU A N 1
ATOM 605 C CA . GLU A 1 80 ? -2.185 3.720 -10.356 1.00 95.19 80 GLU A CA 1
ATOM 606 C C . GLU A 1 80 ? -1.206 4.536 -9.506 1.00 95.19 80 GLU A C 1
ATOM 608 O O . GLU A 1 80 ? -1.066 4.283 -8.312 1.00 95.19 80 GLU A O 1
ATOM 613 N N . TRP A 1 81 ? -0.628 5.595 -10.080 1.00 96.69 81 TRP A N 1
ATOM 614 C CA . TRP A 1 81 ? 0.216 6.528 -9.336 1.00 96.69 81 TRP A CA 1
ATOM 615 C C . TRP A 1 81 ? -0.510 7.124 -8.124 1.00 96.69 81 TRP A C 1
ATOM 617 O O . TRP A 1 81 ? -0.036 7.019 -6.993 1.00 96.69 81 TRP A O 1
ATOM 627 N N . ALA A 1 82 ? -1.681 7.722 -8.350 1.00 93.75 82 ALA A N 1
ATOM 628 C CA . ALA A 1 82 ? -2.481 8.367 -7.315 1.00 93.75 82 ALA A CA 1
ATOM 629 C C . ALA A 1 82 ? -2.823 7.421 -6.152 1.00 93.75 82 ALA A C 1
ATOM 631 O O . ALA A 1 82 ? -2.804 7.838 -4.993 1.00 93.75 82 ALA A O 1
ATOM 632 N N . ASN A 1 83 ? -3.113 6.156 -6.464 1.00 90.94 83 ASN A N 1
ATOM 633 C CA . ASN A 1 83 ? -3.474 5.137 -5.487 1.00 90.94 83 ASN A CA 1
ATOM 634 C C . ASN A 1 83 ? -2.268 4.619 -4.686 1.00 90.94 83 ASN A C 1
ATOM 636 O O . ASN A 1 83 ? -2.401 4.312 -3.503 1.00 90.94 83 ASN A O 1
ATOM 640 N N . HIS A 1 84 ? -1.089 4.546 -5.310 1.00 94.88 84 HIS A N 1
ATOM 641 C CA . HIS A 1 84 ? 0.107 3.970 -4.690 1.00 94.88 84 HIS A CA 1
ATOM 642 C C . HIS A 1 84 ? 0.998 4.979 -3.962 1.00 94.88 84 HIS A C 1
ATOM 644 O O . HIS A 1 84 ? 1.765 4.580 -3.092 1.00 94.88 84 HIS A O 1
ATOM 650 N N . VAL A 1 85 ? 0.884 6.286 -4.220 1.00 95.00 85 VAL A N 1
ATOM 651 C CA . VAL A 1 85 ? 1.658 7.294 -3.468 1.00 95.00 85 VAL A CA 1
ATOM 652 C C . VA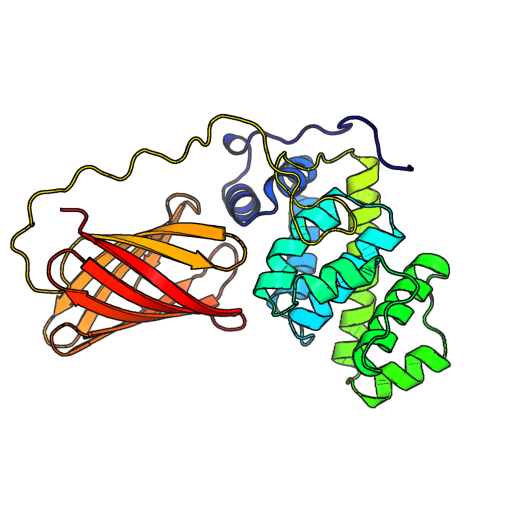L A 1 85 ? 1.410 7.222 -1.948 1.00 95.00 85 VAL A C 1
ATOM 654 O O . VAL A 1 85 ? 2.391 7.187 -1.201 1.00 95.00 85 VAL A O 1
ATOM 657 N N . PRO A 1 86 ? 0.161 7.145 -1.441 1.00 90.19 86 PRO A N 1
ATOM 658 C CA . PRO A 1 86 ? -0.082 6.980 -0.006 1.00 90.19 86 PRO A CA 1
ATOM 659 C C . PRO A 1 86 ? 0.521 5.685 0.562 1.00 90.19 86 PRO A C 1
ATOM 661 O O . PRO A 1 86 ? 1.061 5.694 1.669 1.00 90.19 86 PRO A O 1
ATOM 664 N N . ALA A 1 87 ? 0.471 4.589 -0.204 1.00 88.56 87 ALA A N 1
ATOM 665 C CA . ALA A 1 87 ? 1.073 3.313 0.179 1.00 88.56 87 ALA A CA 1
ATOM 666 C C . ALA A 1 87 ? 2.605 3.407 0.239 1.00 88.56 87 ALA A C 1
ATOM 668 O O . ALA A 1 87 ? 3.200 2.943 1.208 1.00 88.56 87 ALA A O 1
ATOM 669 N N . ALA A 1 88 ? 3.239 4.085 -0.723 1.00 93.44 88 ALA A N 1
ATOM 670 C CA . ALA A 1 88 ? 4.678 4.339 -0.729 1.00 93.44 88 ALA A CA 1
ATOM 671 C C . ALA A 1 88 ? 5.125 5.118 0.513 1.00 93.44 88 ALA A C 1
ATOM 673 O O . ALA A 1 88 ? 6.081 4.721 1.179 1.00 93.44 88 ALA A O 1
ATOM 674 N N . LEU A 1 89 ? 4.398 6.183 0.866 1.00 91.50 89 LEU A N 1
ATOM 675 C CA . LEU A 1 89 ? 4.662 6.968 2.077 1.00 91.50 89 LEU A CA 1
ATOM 676 C C . LEU A 1 89 ? 4.499 6.123 3.350 1.00 91.50 89 LEU A C 1
ATOM 678 O O . LEU A 1 89 ? 5.345 6.180 4.240 1.00 91.50 89 LEU A O 1
ATOM 682 N N . GLY A 1 90 ? 3.440 5.309 3.428 1.00 84.44 90 GLY A N 1
ATOM 683 C CA . GLY A 1 90 ? 3.228 4.370 4.537 1.00 84.44 90 GLY A CA 1
ATOM 684 C C . GLY A 1 90 ? 4.299 3.277 4.626 1.00 84.44 90 GLY A C 1
ATOM 685 O O . GLY A 1 90 ? 4.673 2.870 5.721 1.00 84.44 90 GLY A O 1
ATOM 686 N N . GLY A 1 91 ? 4.837 2.848 3.482 1.00 86.56 91 GLY A N 1
ATOM 687 C CA . GLY A 1 91 ? 5.916 1.867 3.365 1.00 86.56 91 GLY A CA 1
ATOM 688 C C . GLY A 1 91 ? 7.317 2.416 3.649 1.00 86.56 91 GLY A C 1
ATOM 689 O O . GLY A 1 91 ? 8.279 1.653 3.603 1.00 86.56 91 GLY A O 1
ATOM 690 N N . GLY A 1 92 ? 7.445 3.714 3.947 1.00 90.25 92 GLY A N 1
ATOM 691 C CA . GLY A 1 92 ? 8.707 4.357 4.317 1.00 90.25 92 GLY A CA 1
ATOM 692 C C . GLY A 1 92 ? 9.418 5.107 3.189 1.00 90.25 92 GLY A C 1
ATOM 693 O O . GLY A 1 92 ? 10.528 5.589 3.412 1.00 90.25 92 GLY A O 1
ATOM 694 N N . ALA A 1 93 ? 8.813 5.239 2.004 1.00 95.00 93 ALA A N 1
ATOM 695 C CA . ALA A 1 93 ? 9.315 6.157 0.985 1.00 95.00 93 ALA A CA 1
ATOM 696 C C . ALA A 1 93 ? 9.086 7.615 1.413 1.00 95.00 93 ALA A C 1
ATOM 698 O O . ALA A 1 93 ? 8.104 7.958 2.075 1.00 95.00 93 ALA A O 1
ATOM 699 N N . THR A 1 94 ? 9.982 8.500 1.001 1.00 95.44 94 THR A N 1
ATOM 700 C CA . THR A 1 94 ? 9.867 9.938 1.245 1.00 95.44 94 THR A CA 1
ATOM 701 C C . THR A 1 94 ? 9.199 10.649 0.064 1.00 95.44 94 THR A C 1
ATOM 703 O O . THR A 1 94 ? 9.318 10.201 -1.078 1.00 95.44 94 THR A O 1
ATOM 706 N N . PRO A 1 95 ? 8.562 11.817 0.282 1.00 95.06 95 PRO A N 1
ATOM 707 C CA . PRO A 1 95 ? 8.056 12.637 -0.820 1.00 95.06 95 PRO A CA 1
ATOM 708 C C . PRO A 1 95 ? 9.133 12.970 -1.863 1.00 95.06 95 PRO A C 1
ATOM 710 O O . PRO A 1 95 ? 8.858 12.948 -3.057 1.00 95.06 95 PRO A O 1
ATOM 713 N N . ALA A 1 96 ? 10.373 13.205 -1.414 1.00 95.88 96 ALA A N 1
ATOM 714 C CA . ALA A 1 96 ? 11.502 13.505 -2.288 1.00 95.88 96 ALA A CA 1
ATOM 715 C C . ALA A 1 96 ? 11.875 12.326 -3.199 1.00 95.88 96 ALA A C 1
ATOM 717 O O . ALA A 1 96 ? 12.147 12.542 -4.374 1.00 95.88 96 ALA A O 1
ATOM 718 N N . GLU A 1 97 ? 11.854 11.091 -2.686 1.00 97.81 97 GLU A N 1
ATOM 719 C CA . GLU A 1 97 ? 12.063 9.889 -3.505 1.00 97.81 97 GLU A CA 1
ATOM 720 C C . GLU A 1 97 ? 10.943 9.725 -4.535 1.00 97.81 97 GLU A C 1
ATOM 722 O O . GLU A 1 97 ? 11.217 9.497 -5.710 1.00 97.81 97 GLU A O 1
ATOM 727 N N . ILE A 1 98 ? 9.685 9.906 -4.123 1.00 98.12 98 ILE A N 1
ATOM 728 C CA . ILE A 1 98 ? 8.530 9.805 -5.025 1.00 98.12 98 ILE A CA 1
ATOM 729 C C . ILE A 1 98 ? 8.617 10.850 -6.147 1.00 98.12 98 ILE A C 1
ATOM 731 O O . ILE A 1 98 ? 8.436 10.512 -7.315 1.00 98.12 98 ILE A O 1
ATOM 735 N N . ASP A 1 99 ? 8.937 12.106 -5.825 1.00 96.62 99 ASP A N 1
ATOM 736 C CA . ASP A 1 99 ? 9.117 13.159 -6.832 1.00 96.62 99 ASP A CA 1
ATOM 737 C C . ASP A 1 99 ? 10.331 12.883 -7.742 1.00 96.62 99 ASP A C 1
ATOM 739 O O . ASP A 1 99 ? 10.268 13.118 -8.953 1.00 96.62 99 ASP A O 1
ATOM 743 N N . ALA A 1 100 ? 11.415 12.323 -7.190 1.00 97.75 100 ALA A N 1
ATOM 744 C CA . ALA A 1 100 ? 12.622 11.963 -7.934 1.00 97.75 100 ALA A CA 1
ATOM 745 C C . ALA A 1 100 ? 12.388 10.859 -8.976 1.00 97.75 100 ALA A C 1
ATOM 747 O O . ALA A 1 100 ? 13.116 10.804 -9.966 1.00 97.75 100 ALA A O 1
ATOM 748 N N . LEU A 1 101 ? 11.353 10.019 -8.830 1.00 98.06 101 LEU A N 1
ATOM 749 C CA . LEU A 1 101 ? 11.008 9.008 -9.841 1.00 98.06 101 LEU A CA 1
ATOM 750 C C . LEU A 1 101 ? 10.703 9.623 -11.215 1.00 98.06 101 LEU A C 1
ATOM 752 O O . LEU A 1 101 ? 10.844 8.935 -12.225 1.00 98.06 101 LEU A O 1
ATOM 756 N N . SER A 1 102 ? 10.287 10.891 -11.271 1.00 94.62 102 SER A N 1
ATOM 757 C CA . SER A 1 102 ? 10.006 11.602 -12.529 1.00 94.62 102 SER A CA 1
ATOM 758 C C . SER A 1 102 ? 11.176 12.440 -13.039 1.00 94.62 102 SER A C 1
ATOM 760 O O . SER A 1 102 ? 11.101 12.982 -14.142 1.00 94.62 102 SER A O 1
ATOM 762 N N . ASP A 1 103 ? 12.243 12.572 -12.253 1.00 95.19 103 ASP A N 1
ATOM 763 C CA . ASP A 1 103 ? 13.421 13.347 -12.616 1.00 95.19 103 ASP A CA 1
ATOM 764 C C . ASP A 1 103 ? 14.447 12.439 -13.322 1.00 95.19 103 ASP A C 1
ATOM 766 O O . ASP A 1 103 ? 15.049 11.576 -12.683 1.00 95.19 103 ASP A O 1
ATOM 770 N N . PRO A 1 104 ? 14.702 12.621 -14.633 1.00 91.38 104 PRO A N 1
ATOM 771 C CA . PRO A 1 104 ? 15.687 11.817 -15.359 1.00 91.38 104 PRO A CA 1
ATOM 772 C C . PRO A 1 104 ? 17.134 12.078 -14.911 1.00 91.38 104 PRO A C 1
ATOM 774 O O . PRO A 1 104 ? 18.043 11.388 -15.366 1.00 91.38 104 PRO A O 1
ATOM 777 N N . THR A 1 105 ? 17.362 13.091 -14.071 1.00 94.19 105 THR A N 1
ATOM 778 C CA . THR A 1 105 ? 18.672 13.443 -13.512 1.00 94.19 105 THR A CA 1
ATOM 779 C C . THR A 1 105 ? 18.853 12.990 -12.064 1.00 94.19 105 THR A C 1
ATOM 781 O O . THR A 1 105 ? 19.949 13.141 -11.518 1.00 94.19 105 THR A O 1
ATOM 784 N N . ALA A 1 106 ? 17.813 12.416 -11.446 1.00 95.94 106 ALA A N 1
ATOM 785 C CA . ALA A 1 106 ? 17.906 11.864 -10.105 1.00 95.94 106 ALA A CA 1
ATOM 786 C C . ALA A 1 106 ? 18.926 10.720 -10.052 1.00 95.94 106 ALA A C 1
ATOM 788 O O . ALA A 1 106 ? 19.005 9.879 -10.947 1.00 95.94 106 ALA A O 1
ATOM 789 N N . SER A 1 107 ? 19.695 10.688 -8.967 1.00 95.12 107 SER A N 1
ATOM 790 C CA . SER A 1 107 ? 20.638 9.614 -8.672 1.00 95.12 107 SER A CA 1
ATOM 791 C C . SER A 1 107 ? 20.081 8.751 -7.551 1.00 95.12 107 SER A C 1
ATOM 793 O O . SER A 1 107 ? 19.601 9.280 -6.546 1.00 95.12 107 SER A O 1
ATOM 795 N N . TRP A 1 108 ? 20.175 7.437 -7.718 1.00 97.62 108 TRP A N 1
ATOM 796 C CA . TRP A 1 108 ? 19.636 6.454 -6.787 1.00 97.62 108 TRP A CA 1
ATOM 797 C C . TRP A 1 108 ? 20.755 5.608 -6.175 1.00 97.62 108 TRP A C 1
ATOM 799 O O . TRP A 1 108 ? 21.782 5.371 -6.820 1.00 97.62 108 TRP A O 1
ATOM 809 N N . PRO A 1 109 ? 20.584 5.123 -4.933 1.00 97.19 109 PRO A N 1
ATOM 810 C CA . PRO A 1 109 ? 21.441 4.074 -4.400 1.00 97.19 109 PRO A CA 1
ATOM 811 C C . PRO A 1 109 ? 21.478 2.868 -5.356 1.00 97.19 109 PRO A C 1
ATOM 813 O O . PRO A 1 109 ? 20.440 2.538 -5.929 1.00 97.19 109 PRO A O 1
ATOM 816 N N . PRO A 1 110 ? 22.613 2.155 -5.499 1.00 97.50 110 PRO A N 1
ATOM 817 C CA . PRO A 1 110 ? 22.748 1.085 -6.496 1.00 97.50 110 PRO A CA 1
ATOM 818 C C . PRO A 1 110 ? 21.649 0.012 -6.446 1.00 97.50 110 PRO A C 1
ATOM 820 O O . PRO A 1 110 ? 21.190 -0.454 -7.484 1.00 97.50 110 PRO A O 1
ATOM 823 N N . ALA A 1 111 ? 21.197 -0.355 -5.242 1.00 96.31 111 ALA A N 1
ATOM 824 C CA . ALA A 1 111 ? 20.143 -1.352 -5.060 1.00 96.31 111 ALA A CA 1
ATOM 825 C C . ALA A 1 111 ? 18.755 -0.866 -5.519 1.00 96.31 111 ALA A C 1
ATOM 827 O O . ALA A 1 111 ? 17.967 -1.682 -5.996 1.00 96.31 111 ALA A O 1
ATOM 828 N N . ASP A 1 112 ? 18.465 0.433 -5.381 1.00 98.00 112 ASP A N 1
ATOM 829 C CA . ASP A 1 112 ? 17.221 1.048 -5.859 1.00 98.00 112 ASP A CA 1
ATOM 830 C C . ASP A 1 112 ? 17.296 1.285 -7.376 1.00 98.00 112 ASP A C 1
ATOM 832 O O . ASP A 1 112 ? 16.351 0.974 -8.098 1.00 98.00 112 ASP A O 1
ATOM 836 N N . ASP A 1 113 ? 18.443 1.761 -7.879 1.00 98.25 113 ASP A N 1
ATOM 837 C CA . ASP A 1 113 ? 18.685 1.965 -9.313 1.00 98.25 113 ASP A CA 1
ATOM 838 C C . ASP A 1 113 ? 18.457 0.677 -10.115 1.00 98.25 113 ASP A C 1
ATOM 840 O O . ASP A 1 113 ? 17.772 0.697 -11.136 1.00 98.25 113 ASP A O 1
ATOM 844 N N . ALA A 1 114 ? 18.950 -0.463 -9.616 1.00 98.56 114 ALA A N 1
ATOM 845 C CA . ALA A 1 114 ? 18.739 -1.764 -10.246 1.00 98.56 114 ALA A CA 1
ATOM 846 C C . ALA A 1 114 ? 17.252 -2.141 -10.360 1.00 98.56 114 ALA A C 1
ATOM 848 O O . ALA A 1 114 ? 16.828 -2.670 -11.388 1.00 98.56 114 ALA A O 1
ATOM 849 N N . VAL A 1 115 ? 16.441 -1.827 -9.343 1.00 98.69 115 VAL A N 1
ATOM 850 C CA . VAL A 1 115 ? 14.988 -2.068 -9.352 1.00 98.69 115 VAL A CA 1
ATOM 851 C C . VAL A 1 115 ? 14.291 -1.155 -10.358 1.00 98.69 115 VAL A C 1
ATOM 853 O O . VAL A 1 115 ? 13.517 -1.634 -11.187 1.00 98.69 115 VAL A O 1
ATOM 856 N N . LEU A 1 116 ? 14.585 0.146 -10.331 1.00 98.75 116 LEU A N 1
ATOM 857 C CA . LEU A 1 116 ? 13.976 1.122 -11.242 1.00 98.75 116 LEU A CA 1
ATOM 858 C C . LEU A 1 116 ? 14.344 0.843 -12.704 1.00 98.75 116 LEU A C 1
ATOM 860 O O . LEU A 1 116 ? 13.501 0.945 -13.596 1.00 98.75 116 LEU A O 1
ATOM 864 N N . ARG A 1 117 ? 15.584 0.421 -12.947 1.00 98.56 117 ARG A N 1
ATOM 865 C CA . ARG A 1 117 ? 16.062 -0.000 -14.262 1.00 98.56 117 ARG A CA 1
ATOM 866 C C . ARG A 1 117 ? 15.412 -1.299 -14.728 1.00 98.56 117 ARG A C 1
ATOM 868 O O . ARG A 1 117 ? 15.025 -1.381 -15.887 1.00 98.56 117 ARG A O 1
ATOM 875 N N . ALA A 1 118 ? 15.207 -2.277 -13.847 1.00 98.88 118 ALA A N 1
ATOM 876 C CA . ALA A 1 118 ? 14.464 -3.488 -14.198 1.00 98.88 118 ALA A CA 1
ATOM 877 C C . ALA A 1 118 ? 13.008 -3.182 -14.574 1.00 98.88 118 ALA A C 1
ATOM 879 O O . ALA A 1 118 ? 12.500 -3.727 -15.552 1.00 98.88 118 ALA A O 1
ATOM 880 N N . VAL A 1 119 ? 12.348 -2.272 -13.848 1.00 98.88 119 VAL A N 1
ATOM 881 C CA . VAL A 1 119 ? 11.011 -1.776 -14.217 1.00 98.88 119 VAL A CA 1
ATOM 882 C C . VAL A 1 119 ? 11.034 -1.184 -15.626 1.00 98.88 119 VAL A C 1
ATOM 884 O O . VAL A 1 119 ? 10.190 -1.521 -16.460 1.00 98.88 119 VAL A O 1
ATOM 887 N N . ASP A 1 120 ? 12.009 -0.318 -15.895 1.00 98.69 120 ASP A N 1
ATOM 888 C CA . ASP A 1 120 ? 12.168 0.351 -17.181 1.00 98.69 120 ASP A CA 1
ATOM 889 C C . ASP A 1 120 ? 12.361 -0.639 -18.341 1.00 98.69 120 ASP A C 1
ATOM 891 O O . ASP A 1 120 ? 11.664 -0.528 -19.356 1.00 98.69 120 ASP A O 1
ATOM 895 N N . GLU A 1 121 ? 13.266 -1.608 -18.178 1.00 98.69 121 GLU A N 1
ATOM 896 C CA . GLU A 1 121 ? 13.571 -2.654 -19.161 1.00 98.69 121 GLU A CA 1
ATOM 897 C C . GLU A 1 121 ? 12.369 -3.591 -19.378 1.00 98.69 121 GLU A C 1
ATOM 899 O O . GLU A 1 121 ? 11.984 -3.850 -20.515 1.00 98.69 121 GLU A O 1
ATOM 904 N N . VAL A 1 122 ? 11.671 -4.035 -18.328 1.00 98.69 122 VAL A N 1
ATOM 905 C CA . VAL A 1 122 ? 10.490 -4.907 -18.486 1.00 98.69 122 VAL A CA 1
ATOM 906 C C . VAL A 1 122 ? 9.324 -4.172 -19.151 1.00 98.69 122 VAL A C 1
ATOM 908 O O . VAL A 1 122 ? 8.612 -4.755 -19.977 1.00 98.69 122 VAL A O 1
ATOM 911 N N . CYS A 1 123 ? 9.110 -2.894 -18.830 1.00 97.94 123 CYS A N 1
ATOM 912 C CA . CYS A 1 123 ? 8.062 -2.100 -19.475 1.00 97.94 123 CYS A CA 1
ATOM 913 C C . CYS A 1 123 ? 8.349 -1.878 -20.965 1.00 97.94 123 CYS A C 1
ATOM 915 O O . CYS A 1 123 ? 7.417 -1.914 -21.773 1.00 97.94 123 CYS A O 1
ATOM 917 N N . GLN A 1 124 ? 9.621 -1.671 -21.318 1.00 97.75 124 GLN A N 1
ATOM 918 C CA . GLN A 1 124 ? 10.056 -1.359 -22.678 1.00 97.75 124 GLN A CA 1
ATOM 919 C C . GLN A 1 124 ? 10.239 -2.610 -23.548 1.00 97.75 124 GLN A C 1
ATOM 921 O O . GLN A 1 124 ? 9.705 -2.677 -24.654 1.00 97.75 124 GLN A O 1
ATOM 926 N N . ASP A 1 125 ? 10.952 -3.604 -23.029 1.00 97.75 125 ASP A N 1
ATOM 927 C CA . ASP A 1 125 ? 11.509 -4.729 -23.784 1.00 97.75 125 ASP A CA 1
ATOM 928 C C . ASP A 1 125 ? 10.955 -6.089 -23.330 1.00 97.75 125 ASP A C 1
ATOM 930 O O . ASP A 1 125 ? 11.246 -7.112 -23.948 1.00 97.75 125 ASP A O 1
ATOM 934 N N . ALA A 1 126 ? 10.133 -6.117 -22.269 1.00 97.56 126 ALA A N 1
ATOM 935 C CA . ALA A 1 126 ? 9.634 -7.345 -21.636 1.00 97.56 126 ALA A CA 1
ATOM 936 C C . ALA A 1 126 ? 10.761 -8.298 -21.191 1.00 97.56 126 ALA A C 1
ATOM 938 O O . ALA A 1 126 ? 10.599 -9.519 -21.191 1.00 97.56 126 ALA A O 1
ATOM 939 N N . PHE A 1 127 ? 11.904 -7.727 -20.815 1.00 97.81 127 PHE A N 1
ATOM 940 C CA . PHE A 1 127 ? 13.122 -8.448 -20.481 1.00 97.81 127 PHE A CA 1
ATOM 941 C C . PHE A 1 127 ? 13.943 -7.647 -19.466 1.00 97.81 127 PHE A C 1
ATOM 943 O O . PHE A 1 127 ? 13.845 -6.427 -19.447 1.00 97.81 127 PHE A O 1
ATOM 950 N N . VAL A 1 128 ? 14.741 -8.329 -18.642 1.00 98.50 128 VAL A N 1
ATOM 951 C CA . VAL A 1 128 ? 15.757 -7.709 -17.778 1.00 98.50 128 VAL A CA 1
ATOM 952 C C . VAL A 1 128 ? 17.124 -8.086 -18.330 1.00 98.50 128 VAL A C 1
ATOM 954 O O . VAL A 1 128 ? 17.393 -9.268 -18.533 1.00 98.50 128 VAL A O 1
ATOM 957 N N . SER A 1 129 ? 17.977 -7.098 -18.586 1.00 98.69 129 SER A N 1
ATOM 958 C CA . SER A 1 129 ? 19.309 -7.314 -19.154 1.00 98.69 129 SER A CA 1
ATOM 959 C C . SER A 1 129 ? 20.237 -8.071 -18.199 1.00 98.69 129 SER A C 1
ATOM 961 O O . SER A 1 129 ? 20.082 -7.990 -16.983 1.00 98.69 129 SER A O 1
ATOM 963 N N . ASP A 1 130 ? 21.262 -8.751 -18.729 1.00 98.62 130 ASP A N 1
ATOM 964 C CA . ASP A 1 130 ? 22.253 -9.471 -17.908 1.00 98.62 130 ASP A CA 1
ATOM 965 C C . ASP A 1 130 ? 22.951 -8.554 -16.890 1.00 98.62 130 ASP A C 1
ATOM 967 O O . ASP A 1 130 ? 23.248 -8.967 -15.770 1.00 98.62 130 ASP A O 1
ATOM 971 N N . HIS A 1 131 ? 23.189 -7.295 -17.269 1.00 98.56 131 HIS A N 1
ATOM 972 C CA . HIS A 1 131 ? 23.749 -6.280 -16.380 1.00 98.56 131 HIS A CA 1
ATOM 973 C C . HIS A 1 131 ? 22.802 -5.990 -15.208 1.00 98.56 131 HIS A C 1
ATOM 975 O O . HIS A 1 131 ? 23.206 -6.054 -14.050 1.00 98.56 131 HIS A O 1
ATOM 981 N N . THR A 1 132 ? 21.525 -5.730 -15.496 1.00 98.75 132 THR A N 1
ATOM 982 C CA . THR A 1 132 ? 20.522 -5.464 -14.459 1.00 98.75 132 THR A CA 1
ATOM 983 C C . THR A 1 132 ? 20.249 -6.682 -13.589 1.00 98.75 132 THR A C 1
ATOM 985 O O . THR A 1 132 ? 20.139 -6.556 -12.370 1.00 98.75 132 THR A O 1
ATOM 988 N N . TRP A 1 133 ? 20.233 -7.874 -14.181 1.00 98.69 133 TRP A N 1
ATOM 989 C CA . TRP A 1 133 ? 20.122 -9.128 -13.448 1.00 98.69 133 TRP A CA 1
ATOM 990 C C . TRP A 1 133 ? 21.290 -9.334 -12.474 1.00 98.69 133 TRP A C 1
ATOM 992 O O . TRP A 1 133 ? 21.073 -9.722 -11.323 1.00 98.69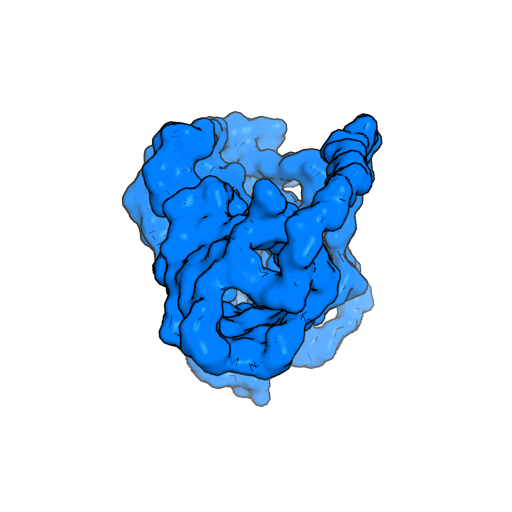 133 TRP A O 1
ATOM 1002 N N . ALA A 1 134 ? 22.525 -9.050 -12.900 1.00 98.62 134 ALA A N 1
ATOM 1003 C CA . ALA A 1 134 ? 23.706 -9.163 -12.046 1.00 98.62 134 ALA A CA 1
ATOM 1004 C C . ALA A 1 134 ? 23.639 -8.215 -10.833 1.00 98.62 134 ALA A C 1
ATOM 1006 O O . ALA A 1 134 ? 23.913 -8.646 -9.714 1.00 98.62 134 ALA A O 1
ATOM 1007 N N . ASP A 1 135 ? 23.215 -6.963 -11.028 1.00 98.50 135 ASP A N 1
ATOM 1008 C CA . ASP A 1 135 ? 23.058 -5.999 -9.927 1.00 98.50 135 ASP A CA 1
ATOM 1009 C C . ASP A 1 135 ? 21.969 -6.426 -8.931 1.00 98.50 135 ASP A C 1
ATOM 1011 O O . ASP A 1 135 ? 22.161 -6.360 -7.714 1.00 98.50 135 ASP A O 1
ATOM 1015 N N . LEU A 1 136 ? 20.818 -6.881 -9.438 1.00 98.56 136 LEU A N 1
ATOM 1016 C CA . LEU A 1 136 ? 19.709 -7.331 -8.598 1.00 98.56 136 LEU A CA 1
ATOM 1017 C C . LEU A 1 136 ? 20.102 -8.566 -7.776 1.00 98.56 136 LEU A C 1
ATOM 1019 O O . LEU A 1 136 ? 19.945 -8.568 -6.554 1.00 98.56 136 LEU A O 1
ATOM 1023 N N . SER A 1 137 ? 20.663 -9.587 -8.429 1.00 98.19 137 SER A N 1
ATOM 1024 C CA . SER A 1 137 ? 21.061 -10.854 -7.791 1.00 98.19 137 SER A CA 1
ATOM 1025 C C . SER A 1 137 ? 22.244 -10.722 -6.824 1.00 98.19 137 SER A C 1
ATOM 1027 O O . SER A 1 137 ? 22.469 -11.607 -6.001 1.00 98.19 137 SER A O 1
ATOM 1029 N N . ALA A 1 138 ? 22.970 -9.600 -6.847 1.00 97.25 138 ALA A N 1
ATOM 1030 C CA . ALA A 1 138 ? 23.986 -9.298 -5.842 1.00 97.25 138 ALA A CA 1
ATOM 1031 C C . ALA A 1 138 ? 23.394 -8.951 -4.461 1.00 97.25 138 ALA A C 1
ATOM 1033 O O . ALA A 1 138 ? 24.113 -9.001 -3.462 1.00 97.25 138 ALA A O 1
ATOM 1034 N N . THR A 1 139 ? 22.111 -8.575 -4.394 1.00 94.00 139 THR A N 1
ATOM 1035 C CA . THR A 1 139 ? 21.460 -8.092 -3.160 1.00 94.00 139 THR A CA 1
ATOM 1036 C C . THR A 1 139 ? 20.155 -8.800 -2.810 1.00 94.00 139 THR A C 1
ATOM 1038 O O . THR A 1 139 ? 19.628 -8.549 -1.729 1.00 94.00 139 THR A O 1
ATOM 1041 N N . ARG A 1 140 ? 19.637 -9.665 -3.690 1.00 96.69 140 ARG A N 1
ATOM 1042 C CA . ARG A 1 140 ? 18.326 -10.317 -3.557 1.00 96.69 140 ARG A CA 1
ATOM 1043 C C . ARG A 1 140 ? 18.402 -11.808 -3.845 1.00 96.69 140 ARG A C 1
ATOM 1045 O O . ARG A 1 140 ? 19.179 -12.231 -4.702 1.00 96.69 140 ARG A O 1
ATOM 1052 N N . ASP A 1 141 ? 17.587 -12.583 -3.136 1.00 97.62 141 ASP A N 1
ATOM 1053 C CA . ASP A 1 141 ? 17.444 -14.022 -3.366 1.00 97.62 141 ASP A CA 1
ATOM 1054 C C . ASP A 1 141 ? 16.475 -14.346 -4.520 1.00 97.62 141 ASP A C 1
ATOM 1056 O O . ASP A 1 141 ? 15.735 -13.488 -5.004 1.00 97.62 141 ASP A O 1
ATOM 1060 N N . ASP A 1 142 ? 16.488 -15.598 -4.994 1.00 98.12 142 ASP A N 1
ATOM 1061 C CA . ASP A 1 142 ? 15.630 -16.031 -6.106 1.00 98.12 142 ASP A CA 1
ATOM 1062 C C . ASP A 1 142 ? 14.132 -15.727 -5.864 1.00 98.12 142 ASP A C 1
ATOM 1064 O O . ASP A 1 142 ? 13.484 -15.208 -6.776 1.00 98.12 142 ASP A O 1
ATOM 1068 N N . PRO A 1 143 ? 13.548 -15.997 -4.674 1.00 97.38 143 PRO A N 1
ATOM 1069 C CA . PRO A 1 143 ? 12.188 -15.563 -4.356 1.00 97.38 143 PRO A CA 1
ATOM 1070 C C . PRO A 1 143 ? 11.932 -14.060 -4.538 1.00 97.38 143 PRO A C 1
ATOM 1072 O O . PRO A 1 143 ? 10.949 -13.706 -5.185 1.00 97.38 143 PRO A O 1
ATOM 1075 N N . GLU A 1 144 ? 12.796 -13.181 -4.025 1.00 97.56 144 GLU A N 1
ATOM 1076 C CA . GLU A 1 144 ? 12.645 -11.725 -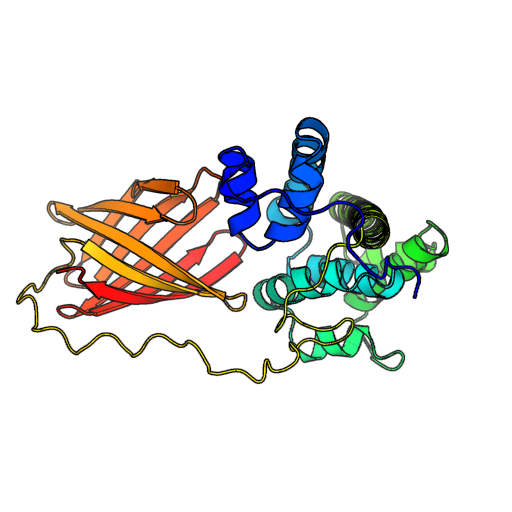4.189 1.00 97.56 144 GLU A CA 1
ATOM 1077 C C . GLU A 1 144 ? 12.729 -11.296 -5.662 1.00 97.56 144 GLU A C 1
ATOM 1079 O O . GLU A 1 144 ? 11.973 -10.426 -6.103 1.00 97.56 144 GLU A O 1
ATOM 1084 N N . LEU A 1 145 ? 13.618 -11.918 -6.446 1.00 98.50 145 LEU A N 1
ATOM 1085 C CA . LEU A 1 145 ? 13.750 -11.650 -7.882 1.00 98.50 145 LEU A CA 1
ATOM 1086 C C . LEU A 1 145 ? 12.493 -12.068 -8.655 1.00 98.50 145 LEU A C 1
ATOM 1088 O O . LEU A 1 145 ? 12.006 -11.317 -9.504 1.00 98.50 145 LEU A O 1
ATOM 1092 N N . LEU A 1 146 ? 11.944 -13.248 -8.352 1.00 98.19 146 LEU A N 1
ATOM 1093 C CA . LEU A 1 146 ? 10.695 -13.722 -8.952 1.00 98.19 146 LEU A CA 1
ATOM 1094 C C . LEU A 1 146 ? 9.526 -12.804 -8.586 1.00 98.19 146 LEU A C 1
ATOM 1096 O O . LEU A 1 146 ? 8.755 -12.419 -9.466 1.00 98.19 146 LEU A O 1
ATOM 1100 N N . GLU A 1 147 ? 9.413 -12.420 -7.315 1.00 97.88 147 GLU A N 1
ATOM 1101 C CA . GLU A 1 147 ? 8.382 -11.491 -6.855 1.00 97.88 147 GLU A CA 1
ATOM 1102 C C . GLU A 1 147 ? 8.479 -10.134 -7.548 1.00 97.88 147 GLU A C 1
ATOM 1104 O O . GLU A 1 147 ? 7.455 -9.621 -7.994 1.00 97.88 147 GLU A O 1
ATOM 1109 N N . LEU A 1 148 ? 9.685 -9.578 -7.714 1.00 98.56 148 LEU A N 1
ATOM 1110 C CA . LEU A 1 148 ? 9.885 -8.311 -8.418 1.00 98.56 148 LEU A CA 1
ATOM 1111 C C . LEU A 1 148 ? 9.388 -8.387 -9.868 1.00 98.56 148 LEU A C 1
ATOM 1113 O O . LEU A 1 148 ? 8.672 -7.495 -10.321 1.00 98.56 148 LEU A O 1
ATOM 1117 N N . LEU A 1 149 ? 9.711 -9.459 -10.594 1.00 98.50 149 LEU A N 1
ATOM 1118 C CA . LEU A 1 149 ? 9.249 -9.632 -11.975 1.00 98.50 149 LEU A CA 1
ATOM 1119 C C . LEU A 1 149 ? 7.723 -9.784 -12.065 1.00 98.50 149 LEU A C 1
ATOM 1121 O O . LEU A 1 149 ? 7.094 -9.171 -12.933 1.00 98.50 149 LEU A O 1
ATOM 1125 N N . PHE A 1 150 ? 7.118 -10.563 -11.161 1.00 98.38 150 PHE A N 1
ATOM 1126 C CA . PHE A 1 150 ? 5.660 -10.707 -11.090 1.00 98.38 150 PHE A CA 1
ATOM 1127 C C . PHE A 1 150 ? 4.973 -9.392 -10.716 1.00 98.38 150 PHE A C 1
ATOM 1129 O O . PHE A 1 150 ? 3.944 -9.066 -11.304 1.00 98.38 150 PHE A O 1
ATOM 1136 N N . LEU A 1 151 ? 5.554 -8.620 -9.796 1.00 98.62 151 LEU A N 1
ATOM 1137 C CA . LEU A 1 151 ? 5.074 -7.300 -9.403 1.00 98.62 151 LEU A CA 1
ATOM 1138 C C . LEU A 1 151 ? 5.046 -6.356 -10.608 1.00 98.62 151 LEU A C 1
ATOM 1140 O O . LEU A 1 151 ? 3.998 -5.794 -10.923 1.00 98.62 151 LEU A O 1
ATOM 1144 N N . ILE A 1 152 ? 6.166 -6.237 -11.329 1.00 98.75 152 ILE A N 1
ATOM 1145 C CA . ILE A 1 152 ? 6.264 -5.368 -12.508 1.00 98.75 152 ILE A CA 1
ATOM 1146 C C . ILE A 1 152 ? 5.242 -5.785 -13.573 1.00 98.75 152 ILE A C 1
ATOM 1148 O O . ILE A 1 152 ? 4.527 -4.942 -14.115 1.00 98.75 152 ILE A O 1
ATOM 1152 N N . GLY A 1 153 ? 5.140 -7.086 -13.864 1.00 98.56 153 GLY A N 1
ATOM 1153 C CA . GLY A 1 153 ? 4.184 -7.609 -14.841 1.00 98.56 153 GLY A CA 1
ATOM 1154 C C . GLY A 1 153 ? 2.725 -7.365 -14.446 1.00 98.56 153 GLY A C 1
ATOM 1155 O O . GLY A 1 153 ? 1.928 -6.931 -15.280 1.00 98.56 153 GLY A O 1
ATOM 1156 N N . TYR A 1 154 ? 2.385 -7.598 -13.176 1.00 98.38 154 TYR A N 1
ATOM 1157 C CA . TYR A 1 154 ? 1.042 -7.382 -12.641 1.00 98.38 154 TYR A CA 1
ATOM 1158 C C . TYR A 1 154 ? 0.633 -5.911 -12.734 1.00 98.38 154 TYR A C 1
ATOM 1160 O O . TYR A 1 154 ? -0.429 -5.610 -13.274 1.00 98.38 154 TYR A O 1
ATOM 1168 N N . TYR A 1 155 ? 1.489 -4.985 -12.300 1.00 98.38 155 TYR A N 1
ATOM 1169 C CA . TYR A 1 155 ? 1.166 -3.559 -12.369 1.00 98.38 155 TYR A CA 1
ATOM 1170 C C . TYR A 1 155 ? 1.194 -3.014 -13.796 1.00 98.38 155 TYR A C 1
ATOM 1172 O O . TYR A 1 155 ? 0.358 -2.198 -14.154 1.00 98.38 155 TYR A O 1
ATOM 1180 N N . ARG A 1 156 ? 2.027 -3.556 -14.692 1.00 98.25 156 ARG A N 1
ATOM 1181 C CA . ARG A 1 156 ? 1.943 -3.214 -16.121 1.00 98.25 156 ARG A CA 1
ATOM 1182 C C . ARG A 1 156 ? 0.598 -3.637 -16.725 1.00 98.25 156 ARG A C 1
ATOM 1184 O O . ARG A 1 156 ? 0.019 -2.900 -17.525 1.00 98.25 156 ARG A O 1
ATOM 1191 N N . MET A 1 157 ? 0.094 -4.816 -16.351 1.00 97.62 157 MET A N 1
ATOM 1192 C CA . MET A 1 157 ? -1.244 -5.276 -16.736 1.00 97.62 157 MET A CA 1
ATOM 1193 C C . MET A 1 157 ? -2.329 -4.357 -16.156 1.00 97.62 157 MET A C 1
ATOM 1195 O O . MET A 1 157 ? -3.222 -3.940 -16.898 1.00 97.62 157 MET A O 1
ATOM 1199 N N . MET A 1 158 ? -2.237 -4.012 -14.868 1.00 96.88 158 MET A N 1
ATOM 1200 C CA . MET A 1 158 ? -3.184 -3.117 -14.197 1.00 96.88 158 MET A CA 1
ATOM 1201 C C . MET A 1 158 ? -3.193 -1.726 -14.825 1.00 96.88 158 MET A C 1
ATOM 1203 O O . MET A 1 158 ? -4.261 -1.256 -15.203 1.00 96.88 158 MET A O 1
ATOM 1207 N N . ALA A 1 159 ? -2.038 -1.107 -15.049 1.00 97.19 159 ALA A N 1
ATOM 1208 C CA . ALA A 1 159 ? -1.908 0.167 -15.743 1.00 97.19 159 ALA A CA 1
ATOM 1209 C C . ALA A 1 159 ? -2.598 0.156 -17.118 1.00 97.19 159 ALA A C 1
ATOM 1211 O O . ALA A 1 159 ? -3.386 1.050 -17.437 1.00 97.19 159 ALA A O 1
ATOM 1212 N N . GLY A 1 160 ? -2.364 -0.890 -17.920 1.00 97.12 160 GLY A N 1
ATOM 1213 C CA . GLY A 1 160 ? -3.027 -1.069 -19.214 1.00 97.12 160 GLY A CA 1
ATOM 1214 C C . GLY A 1 160 ? -4.548 -1.193 -19.090 1.00 97.12 160 GLY A C 1
ATOM 1215 O O . GLY A 1 160 ? -5.284 -0.559 -19.853 1.00 97.12 160 GLY A O 1
ATOM 1216 N N . PHE A 1 161 ? -5.025 -1.965 -18.112 1.00 96.62 161 PHE A N 1
ATOM 1217 C CA . PHE A 1 161 ? -6.445 -2.095 -17.790 1.00 96.62 161 PHE A CA 1
ATOM 1218 C C . PHE A 1 161 ? -7.060 -0.751 -17.374 1.00 96.62 161 PHE A C 1
ATOM 1220 O O . PHE A 1 161 ? -8.001 -0.294 -18.024 1.00 96.62 161 PHE A O 1
ATOM 1227 N N . LEU A 1 162 ? -6.493 -0.088 -16.363 1.00 95.69 162 LEU A N 1
ATOM 1228 C CA . LEU A 1 162 ? -6.957 1.180 -15.792 1.00 95.69 162 LEU A CA 1
ATOM 1229 C C . LEU A 1 162 ? -7.058 2.277 -16.859 1.00 95.69 162 LEU A C 1
ATOM 1231 O O . LEU A 1 162 ? -8.100 2.924 -16.999 1.00 95.69 162 LEU A O 1
ATOM 1235 N N . ASN A 1 163 ? -6.009 2.426 -17.670 1.00 96.50 163 ASN A N 1
ATOM 1236 C CA . ASN A 1 163 ? -5.974 3.384 -18.773 1.00 96.50 163 ASN A CA 1
ATOM 1237 C C . ASN A 1 163 ? -7.011 3.059 -19.855 1.00 96.50 163 ASN A C 1
ATOM 1239 O O . ASN A 1 163 ? -7.610 3.968 -20.439 1.00 96.50 163 ASN A O 1
ATOM 1243 N N . SER A 1 164 ? -7.237 1.770 -20.127 1.00 96.19 164 SER A N 1
ATOM 1244 C CA . SER A 1 164 ? -8.177 1.316 -21.156 1.00 96.19 164 SER A CA 1
ATOM 1245 C C . SER A 1 164 ? -9.632 1.501 -20.746 1.00 96.19 164 SER A C 1
ATOM 1247 O O . SER A 1 164 ? -10.440 1.895 -21.591 1.00 96.19 164 SER A O 1
ATOM 1249 N N . VAL A 1 165 ? -9.976 1.224 -19.487 1.00 95.31 165 VAL A N 1
ATOM 1250 C CA . VAL A 1 165 ? -11.347 1.380 -18.974 1.00 95.31 165 VAL A CA 1
ATOM 1251 C C . VAL A 1 165 ? -11.648 2.809 -18.524 1.00 95.31 165 VAL A C 1
ATOM 1253 O O . VAL A 1 165 ? -12.818 3.156 -18.388 1.00 95.31 165 VAL A O 1
ATOM 1256 N N . GLY A 1 166 ? -10.624 3.657 -18.384 1.00 92.00 166 GLY A N 1
ATOM 1257 C CA . GLY A 1 166 ? -10.774 5.079 -18.077 1.00 92.00 166 GLY A CA 1
ATOM 1258 C C . GLY A 1 166 ? -11.104 5.344 -16.615 1.00 92.00 166 GLY A C 1
ATOM 1259 O O . GLY A 1 166 ? -11.990 6.147 -16.340 1.00 92.00 166 GLY A O 1
ATOM 1260 N N . VAL A 1 167 ? -10.434 4.650 -15.689 1.00 91.56 167 VAL A N 1
ATOM 1261 C CA . VAL A 1 167 ? -10.608 4.912 -14.252 1.00 91.56 167 VAL A CA 1
ATOM 1262 C C . VAL A 1 167 ? -10.102 6.317 -13.927 1.00 91.56 167 VAL A C 1
ATOM 1264 O O . VAL A 1 167 ? -8.961 6.664 -14.238 1.00 91.56 167 VAL A O 1
ATOM 1267 N N . GLU A 1 168 ? -10.956 7.130 -13.312 1.00 87.69 168 GLU A N 1
ATOM 1268 C CA . GLU A 1 168 ? -10.648 8.524 -12.995 1.00 87.69 168 GLU A CA 1
ATOM 1269 C C . GLU A 1 168 ? -9.888 8.660 -11.674 1.00 87.69 168 GLU A C 1
ATOM 1271 O O . GLU A 1 168 ? -10.190 7.999 -10.681 1.00 87.69 168 GLU A O 1
ATOM 1276 N N . VAL A 1 169 ? -8.913 9.572 -11.657 1.00 88.62 169 VAL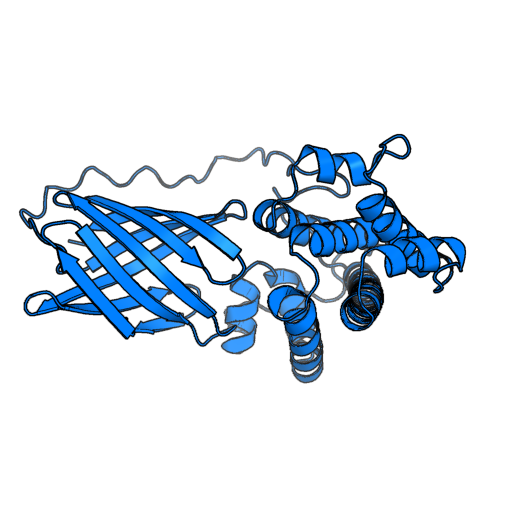 A N 1
ATOM 1277 C CA . VAL A 1 169 ? -8.250 10.023 -10.427 1.00 88.62 169 VAL A CA 1
ATOM 1278 C C . VAL A 1 169 ? -9.201 10.939 -9.669 1.00 88.62 169 VAL A C 1
ATOM 1280 O O . VAL A 1 169 ? -9.755 11.879 -10.245 1.00 88.62 169 VAL A O 1
ATOM 1283 N N . LYS A 1 170 ? -9.369 10.715 -8.365 1.00 84.88 170 LYS A N 1
ATOM 1284 C CA . LYS A 1 170 ? -10.217 11.580 -7.542 1.00 84.88 170 LYS A CA 1
ATOM 1285 C C . LYS A 1 170 ? -9.565 12.938 -7.314 1.00 84.88 170 LYS A C 1
ATOM 1287 O O . LYS A 1 170 ? -8.346 13.060 -7.187 1.00 84.88 170 LYS A O 1
ATOM 1292 N N . ALA A 1 171 ? -10.398 13.968 -7.180 1.00 83.62 171 ALA A N 1
ATOM 1293 C CA . ALA A 1 171 ? -9.931 15.294 -6.797 1.00 83.62 171 ALA A CA 1
ATOM 1294 C C . ALA A 1 171 ? -9.136 15.236 -5.478 1.00 83.62 171 ALA A C 1
ATOM 1296 O O . ALA A 1 171 ? -9.548 14.584 -4.521 1.00 83.62 171 ALA A O 1
ATOM 1297 N N . GLY A 1 172 ? -7.994 15.924 -5.438 1.00 83.19 172 GLY A N 1
ATOM 1298 C CA . GLY A 1 172 ? -7.115 15.969 -4.266 1.00 83.19 172 GLY A CA 1
ATOM 1299 C C . GLY A 1 172 ? -6.083 14.845 -4.180 1.00 83.19 172 GLY A C 1
ATOM 1300 O O . GLY A 1 172 ? -5.176 14.942 -3.356 1.00 83.19 172 GLY A O 1
ATOM 1301 N N . GLN A 1 173 ? -6.155 13.820 -5.034 1.00 87.38 173 GLN A N 1
ATOM 1302 C CA . GLN A 1 173 ? -5.119 12.789 -5.087 1.00 87.38 173 GLN A CA 1
ATOM 1303 C C . GLN A 1 173 ? -3.848 13.268 -5.821 1.00 87.38 173 GLN A C 1
ATOM 1305 O O . GLN A 1 173 ? -3.910 14.217 -6.616 1.00 87.38 173 GLN A O 1
ATOM 1310 N N . PRO A 1 174 ? -2.688 12.632 -5.554 1.00 90.75 174 PRO A N 1
ATOM 1311 C CA . PRO A 1 174 ? -1.421 12.917 -6.227 1.00 90.75 174 PRO A CA 1
ATOM 1312 C C . PRO A 1 174 ? -1.519 12.834 -7.750 1.00 90.75 174 PRO A C 1
ATOM 1314 O O . PRO A 1 174 ? -2.020 11.859 -8.306 1.00 90.75 174 PRO A O 1
ATOM 1317 N N . ALA A 1 175 ? -1.023 13.868 -8.431 1.00 92.19 175 ALA A N 1
ATOM 1318 C CA . ALA A 1 175 ? -0.899 13.852 -9.885 1.00 92.19 175 ALA A CA 1
ATOM 1319 C C . ALA A 1 175 ? 0.274 12.958 -10.305 1.00 92.19 175 ALA A C 1
ATOM 1321 O O . ALA A 1 175 ? 1.258 12.861 -9.574 1.00 92.19 175 ALA A O 1
ATOM 1322 N N . LEU A 1 176 ? 0.198 12.355 -11.497 1.00 95.00 176 LEU A N 1
ATOM 1323 C CA . LEU A 1 176 ? 1.271 11.514 -12.034 1.00 95.00 176 LEU A CA 1
ATOM 1324 C C . LEU A 1 176 ? 2.628 12.231 -11.951 1.00 95.00 176 LEU A C 1
ATOM 1326 O O . LEU A 1 176 ? 2.787 13.345 -12.454 1.00 95.00 176 LEU A O 1
ATOM 1330 N N . GLY A 1 177 ? 3.589 11.576 -11.304 1.00 95.25 177 GLY A N 1
ATOM 1331 C CA . GLY A 1 177 ? 4.935 12.095 -11.090 1.00 95.25 177 GLY A CA 1
ATOM 1332 C C . GLY A 1 177 ? 5.092 13.090 -9.940 1.00 95.25 177 GLY A C 1
ATOM 1333 O O . GLY A 1 177 ? 6.130 13.741 -9.839 1.00 95.25 177 GLY A O 1
ATOM 1334 N N . ARG A 1 178 ? 4.072 13.242 -9.090 1.00 94.38 178 ARG A N 1
ATOM 1335 C CA . ARG A 1 178 ? 4.099 14.104 -7.903 1.00 94.38 178 ARG A CA 1
ATOM 1336 C C . ARG A 1 178 ? 3.751 13.323 -6.645 1.00 94.38 178 ARG A C 1
ATOM 1338 O O . ARG A 1 178 ? 2.814 12.530 -6.645 1.00 94.38 178 ARG A O 1
ATOM 1345 N N . SER A 1 179 ? 4.466 13.604 -5.565 1.00 89.38 179 SER A N 1
ATOM 1346 C CA . SER A 1 179 ? 4.200 13.082 -4.222 1.00 89.38 179 SER A CA 1
ATOM 1347 C C . SER A 1 179 ? 2.975 13.723 -3.560 1.00 89.38 179 SER A C 1
ATOM 1349 O O . SER A 1 179 ? 2.326 13.114 -2.713 1.00 89.38 179 SER A O 1
ATOM 1351 N N . ALA A 1 180 ? 2.627 14.947 -3.962 1.00 84.06 180 ALA A N 1
ATOM 1352 C CA . ALA A 1 180 ? 1.509 15.702 -3.412 1.00 84.06 180 ALA A CA 1
ATOM 1353 C C . ALA A 1 180 ? 0.316 15.771 -4.375 1.00 84.06 180 ALA A C 1
ATOM 1355 O O . ALA A 1 180 ? 0.467 15.888 -5.595 1.00 84.06 180 ALA A O 1
ATOM 1356 N N . GLY A 1 181 ? -0.884 15.754 -3.792 1.00 71.88 181 GLY A N 1
ATOM 1357 C CA . GLY A 1 181 ? -2.133 16.052 -4.484 1.00 71.88 181 GLY A CA 1
ATOM 1358 C C . GLY A 1 181 ? -2.226 17.494 -4.961 1.00 71.88 181 GLY A C 1
ATOM 1359 O O . GLY A 1 181 ? -1.602 18.401 -4.406 1.00 71.88 181 GLY A O 1
ATOM 1360 N N . THR A 1 182 ? -3.047 17.721 -5.985 1.00 60.12 182 THR A N 1
ATOM 1361 C CA . THR A 1 182 ? -3.412 19.095 -6.356 1.00 60.12 182 THR A CA 1
ATOM 1362 C C . THR A 1 182 ? -4.324 19.656 -5.261 1.00 60.12 182 THR A C 1
ATOM 1364 O O . THR A 1 182 ? -5.300 18.986 -4.916 1.00 60.12 182 THR A O 1
ATOM 1367 N N . PRO A 1 183 ? -4.061 20.855 -4.707 1.00 56.47 183 PRO A N 1
ATOM 1368 C CA . PRO A 1 183 ? -4.932 21.444 -3.698 1.00 56.47 183 PRO A CA 1
ATOM 1369 C C . PRO A 1 183 ? -6.367 21.548 -4.221 1.00 56.47 183 PRO A C 1
ATOM 1371 O O . PRO A 1 183 ? -6.612 22.173 -5.254 1.00 56.47 183 PRO A O 1
ATOM 1374 N N . VAL A 1 184 ? -7.324 20.951 -3.510 1.00 54.91 184 VAL A N 1
ATOM 1375 C CA . VAL A 1 184 ? -8.745 21.122 -3.825 1.00 54.91 184 VAL A CA 1
ATOM 1376 C C . VAL A 1 184 ? -9.154 22.507 -3.333 1.00 54.91 184 VAL A C 1
ATOM 1378 O O . VAL A 1 184 ? -9.273 22.740 -2.133 1.00 54.91 184 VAL A O 1
ATOM 1381 N N . THR A 1 185 ? -9.349 23.459 -4.245 1.00 44.31 185 THR A N 1
ATOM 1382 C CA . THR A 1 185 ? -9.956 24.751 -3.904 1.00 44.31 185 THR A CA 1
ATOM 1383 C C . THR A 1 185 ? -11.467 24.565 -3.770 1.00 44.31 185 THR A C 1
ATOM 1385 O O . THR A 1 185 ? -12.209 24.675 -4.743 1.00 44.31 185 THR A O 1
ATOM 1388 N N . GLY A 1 186 ? -11.909 24.254 -2.557 1.00 51.00 186 GLY A N 1
ATOM 1389 C CA . GLY A 1 186 ? -13.306 24.178 -2.132 1.00 51.00 186 GLY A CA 1
ATOM 1390 C C . GLY A 1 186 ? -13.386 24.460 -0.629 1.00 51.00 186 GLY A C 1
ATOM 1391 O O . GLY A 1 186 ? -12.337 24.497 0.021 1.00 51.00 186 GLY A O 1
ATOM 1392 N N . PRO A 1 187 ? -14.578 24.707 -0.054 1.00 37.88 187 PRO A N 1
ATOM 1393 C CA . PRO A 1 187 ? -14.689 24.810 1.393 1.00 37.88 187 PRO A CA 1
ATOM 1394 C C . PRO A 1 187 ? -14.163 23.500 1.975 1.00 37.88 187 PRO A C 1
ATOM 1396 O O . PRO A 1 187 ? -14.598 22.425 1.570 1.00 37.88 187 PRO A O 1
ATOM 1399 N N . ALA A 1 188 ? -13.181 23.587 2.867 1.00 41.69 188 ALA A N 1
ATOM 1400 C CA . ALA A 1 188 ? -12.786 22.442 3.658 1.00 41.69 188 ALA A CA 1
ATOM 1401 C C . ALA A 1 188 ? -14.014 22.030 4.475 1.00 41.69 188 ALA A C 1
ATOM 1403 O O . ALA A 1 188 ? -14.328 22.678 5.472 1.00 41.69 188 ALA A O 1
ATOM 1404 N N . ASP A 1 189 ? -14.700 20.965 4.065 1.00 37.78 189 ASP A N 1
ATOM 1405 C CA . ASP A 1 189 ? -15.671 20.256 4.902 1.00 37.78 189 ASP A CA 1
ATOM 1406 C C . ASP A 1 189 ? -14.913 19.472 5.985 1.00 37.78 189 ASP A C 1
ATOM 1408 O O . ASP A 1 189 ? -15.102 18.276 6.188 1.00 37.78 189 ASP A O 1
ATOM 1412 N N . SER A 1 190 ? -14.001 20.146 6.690 1.00 34.19 190 SER A N 1
ATOM 1413 C CA . SER A 1 190 ? -13.604 19.702 8.012 1.00 34.19 190 SER A CA 1
ATOM 1414 C C . SER A 1 190 ? -14.848 19.859 8.880 1.00 34.19 190 SER A C 1
ATOM 1416 O O . SER A 1 190 ? -15.330 20.989 9.032 1.00 34.19 190 SER A O 1
ATOM 1418 N N . PRO A 1 191 ? -15.400 18.765 9.432 1.00 37.44 191 PRO A N 1
ATOM 1419 C CA . PRO A 1 191 ? -16.471 18.881 10.401 1.00 37.44 191 PRO A CA 1
ATOM 1420 C C . PRO A 1 191 ? -16.008 19.849 11.496 1.00 37.44 191 PRO A C 1
ATOM 1422 O O . PRO A 1 191 ? -14.836 19.795 11.893 1.00 37.44 191 PRO A O 1
ATOM 1425 N N . PRO A 1 192 ? -16.871 20.759 11.978 1.00 35.47 192 PRO A N 1
ATOM 1426 C CA . PRO A 1 192 ? -16.517 21.574 13.127 1.00 35.47 192 PRO A CA 1
ATOM 1427 C C . PRO A 1 192 ? -16.065 20.639 14.258 1.00 35.47 192 PRO A C 1
ATOM 1429 O O . PRO A 1 192 ? -16.673 19.577 14.436 1.00 35.47 192 PRO A O 1
ATOM 1432 N N . PRO A 1 193 ? -15.002 20.993 15.005 1.00 41.00 193 PRO A N 1
ATOM 1433 C CA . PRO A 1 193 ? -14.540 20.169 16.111 1.00 41.00 193 PRO A CA 1
ATOM 1434 C C . PRO A 1 193 ? -15.730 19.866 17.029 1.00 41.00 193 PRO A C 1
ATOM 1436 O O . PRO A 1 193 ? -16.542 20.770 17.277 1.00 41.00 193 PRO A O 1
ATOM 1439 N N . PRO A 1 194 ? -15.879 18.616 17.503 1.00 48.78 194 PRO A N 1
ATOM 1440 C CA . PRO A 1 194 ? -16.995 18.258 18.361 1.00 48.78 194 PRO A CA 1
ATOM 1441 C C . PRO A 1 194 ? -17.043 19.223 19.548 1.00 48.78 194 PRO A C 1
ATOM 1443 O O . PRO A 1 194 ? -16.013 19.562 20.135 1.00 48.78 194 PRO A O 1
ATOM 1446 N N . ALA A 1 195 ? -18.244 19.707 19.869 1.00 47.06 195 ALA A N 1
ATOM 1447 C CA . ALA A 1 195 ? -18.437 20.622 20.985 1.00 47.06 195 ALA A CA 1
ATOM 1448 C C . ALA A 1 195 ? -17.838 20.017 22.272 1.00 47.06 195 ALA A C 1
ATOM 1450 O O . ALA A 1 195 ? -17.961 18.804 22.476 1.00 47.06 195 ALA A O 1
ATOM 1451 N N . PRO A 1 196 ? -17.211 20.825 23.150 1.00 52.06 196 PRO A N 1
ATOM 1452 C CA . PRO A 1 196 ? -16.649 20.328 24.398 1.00 52.06 196 PRO A CA 1
ATOM 1453 C C . PRO A 1 196 ? -17.742 19.630 25.209 1.00 52.06 196 PRO A C 1
ATOM 1455 O O . PRO A 1 196 ? -18.716 20.246 25.649 1.00 52.06 196 PRO A O 1
ATOM 1458 N N . ARG A 1 197 ? -17.597 18.312 25.354 1.00 63.75 197 ARG A N 1
ATOM 1459 C CA . ARG A 1 197 ? -18.541 17.461 26.074 1.00 63.75 197 ARG A CA 1
ATOM 1460 C C . ARG A 1 197 ? -18.254 17.555 27.572 1.00 63.75 197 ARG A C 1
ATOM 1462 O O . ARG A 1 197 ? -17.100 17.642 27.984 1.00 63.75 197 ARG A O 1
ATOM 1469 N N . ALA A 1 198 ? -19.306 17.549 28.389 1.00 64.19 198 ALA A N 1
ATOM 1470 C CA . ALA A 1 198 ? -19.153 17.452 29.836 1.00 64.19 198 ALA A CA 1
ATOM 1471 C C . ALA A 1 198 ? -18.426 16.146 30.195 1.00 64.19 198 ALA A C 1
ATOM 1473 O O . ALA A 1 198 ? -18.727 15.103 29.612 1.00 64.19 198 ALA A O 1
ATOM 1474 N N . ALA A 1 199 ? -17.488 16.218 31.143 1.00 66.94 199 ALA A N 1
ATOM 1475 C CA . ALA A 1 199 ? -16.726 15.058 31.586 1.00 66.94 199 ALA A CA 1
ATOM 1476 C C . ALA A 1 199 ? -17.667 13.949 32.079 1.00 66.94 199 ALA A C 1
ATOM 1478 O O . ALA A 1 199 ? -18.589 14.210 32.855 1.00 66.94 199 ALA A O 1
ATOM 1479 N N . SER A 1 200 ? -17.419 12.710 31.661 1.00 71.50 200 SER A N 1
ATOM 1480 C CA . SER A 1 200 ? -18.233 11.548 32.032 1.00 71.50 200 SER A CA 1
ATOM 1481 C C . SER A 1 200 ? -18.128 11.194 33.519 1.00 71.50 200 SER A C 1
ATOM 1483 O O . SER A 1 200 ? -18.948 10.437 34.036 1.00 71.50 200 SER A O 1
ATOM 1485 N N . GLY A 1 201 ? -17.100 11.707 34.205 1.00 72.75 201 GLY A N 1
ATOM 1486 C CA . GLY A 1 201 ? -16.773 11.360 35.588 1.00 72.75 201 GLY A CA 1
ATOM 1487 C C . GLY A 1 201 ? -16.152 9.967 35.754 1.00 72.75 201 GLY A C 1
ATOM 1488 O O . GLY A 1 201 ? -15.871 9.570 36.883 1.00 72.75 201 GLY A O 1
ATOM 1489 N N . LYS A 1 202 ? -15.919 9.224 34.663 1.00 77.12 202 LYS A N 1
ATOM 1490 C CA . LYS A 1 202 ? -15.260 7.910 34.687 1.00 77.12 202 LYS A CA 1
ATOM 1491 C C . LYS A 1 202 ? -13.737 8.065 34.709 1.00 77.12 202 LYS A C 1
ATOM 1493 O O . LYS A 1 202 ? -13.182 8.920 34.025 1.00 77.12 202 LYS A O 1
ATOM 1498 N N . THR A 1 203 ? -13.061 7.218 35.484 1.00 76.38 203 THR A N 1
ATOM 1499 C CA . THR A 1 203 ? -11.609 7.315 35.741 1.00 76.38 203 THR A CA 1
ATOM 1500 C C . THR A 1 203 ? -10.820 6.063 35.341 1.00 76.38 203 THR A C 1
ATOM 1502 O O . THR A 1 203 ? -9.638 5.979 35.651 1.00 76.38 203 THR A O 1
ATOM 1505 N N . GLY A 1 204 ? -11.455 5.097 34.669 1.00 84.62 204 GLY A N 1
ATOM 1506 C CA . GLY A 1 204 ? -10.844 3.835 34.234 1.00 84.62 204 GLY A CA 1
ATOM 1507 C C . GLY A 1 204 ? -11.078 3.537 32.747 1.00 84.62 204 GLY A C 1
ATOM 1508 O O . GLY A 1 204 ? -11.797 4.289 32.079 1.00 84.62 204 GLY A O 1
ATOM 1509 N N . PRO A 1 205 ? -10.495 2.448 32.222 1.00 90.88 205 PRO A N 1
ATOM 1510 C CA . PRO A 1 205 ? -10.554 2.113 30.798 1.00 90.88 205 PRO A CA 1
ATOM 1511 C C . PRO A 1 205 ? -11.944 1.668 30.327 1.00 90.88 205 PRO A C 1
ATOM 1513 O O . PRO A 1 205 ? -12.255 1.815 29.149 1.00 90.88 205 PRO A O 1
ATOM 1516 N N . ASP A 1 206 ? -12.799 1.190 31.233 1.00 93.50 206 ASP A N 1
ATOM 1517 C CA . ASP A 1 206 ? -14.086 0.588 30.879 1.00 93.50 206 ASP A CA 1
ATOM 1518 C C . ASP A 1 206 ? -15.029 1.535 30.141 1.00 93.50 206 ASP A C 1
ATOM 1520 O O . ASP A 1 206 ? -15.237 2.689 30.536 1.00 93.50 206 ASP A O 1
ATOM 1524 N N . GLY A 1 207 ? -15.682 1.003 29.113 1.00 93.06 207 GLY A N 1
ATOM 1525 C CA . GLY A 1 207 ? -16.680 1.687 28.306 1.00 93.06 207 GLY A CA 1
ATOM 1526 C C . GLY A 1 207 ? -16.264 1.829 26.851 1.00 93.06 207 GLY A C 1
ATOM 1527 O O . GLY A 1 207 ? -15.345 1.171 26.367 1.00 93.06 207 GLY A O 1
ATOM 1528 N N . THR A 1 208 ? -16.991 2.691 26.152 1.00 95.06 208 THR A N 1
ATOM 1529 C CA . THR A 1 208 ? -16.842 2.874 24.713 1.00 95.06 208 THR A CA 1
ATOM 1530 C C . THR A 1 208 ? -16.017 4.122 24.412 1.00 95.06 208 THR A C 1
ATOM 1532 O O . THR A 1 208 ? -16.155 5.150 25.080 1.00 95.06 208 THR A O 1
ATOM 1535 N N . TRP A 1 209 ? -15.173 4.044 23.392 1.00 95.38 209 TRP A N 1
ATOM 1536 C CA . TRP A 1 209 ? -14.238 5.076 22.968 1.00 95.38 209 TRP A CA 1
ATOM 1537 C C . TRP A 1 209 ? -14.321 5.256 21.455 1.00 95.38 209 TRP A C 1
ATOM 1539 O O . TRP A 1 209 ? -14.236 4.283 20.713 1.00 95.38 209 TRP A O 1
ATOM 1549 N N . ASN A 1 210 ? -14.452 6.498 21.000 1.00 94.31 210 ASN A N 1
ATOM 1550 C CA . ASN A 1 210 ? -14.206 6.857 19.608 1.00 94.31 210 ASN A CA 1
ATOM 1551 C C . ASN A 1 210 ? -12.697 7.031 19.449 1.00 94.31 210 ASN A C 1
ATOM 1553 O O . ASN A 1 210 ? -12.123 7.894 20.114 1.00 94.31 210 ASN A O 1
ATOM 1557 N N . ILE A 1 211 ? -12.065 6.206 18.623 1.00 95.19 211 ILE A N 1
ATOM 1558 C CA . ILE A 1 211 ? -10.624 6.188 18.378 1.00 95.19 211 ILE A CA 1
ATOM 1559 C C . ILE A 1 211 ? -10.359 6.687 16.964 1.00 95.19 211 ILE A C 1
ATOM 1561 O O . ILE A 1 211 ? -10.865 6.109 16.013 1.00 95.19 211 ILE A O 1
ATOM 1565 N N . THR A 1 212 ? -9.509 7.694 16.820 1.00 92.06 212 THR A N 1
ATOM 1566 C CA . THR A 1 212 ? -8.940 8.110 15.539 1.00 92.06 212 THR A CA 1
ATOM 1567 C C . THR A 1 212 ? -7.535 7.528 15.415 1.00 92.06 212 THR A C 1
ATOM 1569 O O . THR A 1 212 ? -6.579 7.987 16.051 1.00 92.06 212 THR A O 1
ATOM 1572 N N . PHE A 1 213 ? -7.400 6.507 14.576 1.00 88.38 213 PHE A N 1
ATOM 1573 C CA . PHE A 1 213 ? -6.121 5.954 14.143 1.00 88.38 213 PHE A CA 1
ATOM 1574 C C . PHE A 1 213 ? -5.521 6.845 13.050 1.00 88.38 213 PHE A C 1
ATOM 1576 O O . PHE A 1 213 ? -6.213 7.208 12.101 1.00 88.38 213 PHE A O 1
ATOM 1583 N N . THR A 1 214 ? -4.245 7.218 13.170 1.00 80.56 214 THR A N 1
ATOM 1584 C CA . THR A 1 214 ? -3.588 8.125 12.216 1.00 80.56 214 THR A CA 1
ATOM 1585 C C . THR A 1 214 ? -2.450 7.419 11.495 1.00 80.56 214 THR A C 1
ATOM 1587 O O . THR A 1 214 ? -1.428 7.118 12.102 1.00 80.56 214 THR A O 1
ATOM 1590 N N . HIS A 1 215 ? -2.599 7.214 10.187 1.00 77.31 215 HIS A N 1
ATOM 1591 C CA . HIS A 1 215 ? -1.580 6.631 9.318 1.00 77.31 215 HIS A CA 1
ATOM 1592 C C . HIS A 1 215 ? -1.133 7.659 8.256 1.00 77.31 215 HIS A C 1
ATOM 1594 O O . HIS A 1 215 ? -1.941 8.499 7.855 1.00 77.31 215 HIS A O 1
ATOM 1600 N N . PRO A 1 216 ? 0.119 7.623 7.752 1.00 62.88 216 PRO A N 1
ATOM 1601 C CA . PRO A 1 216 ? 0.571 8.531 6.688 1.00 62.88 216 PRO A CA 1
ATOM 1602 C C . PRO A 1 216 ? -0.316 8.532 5.433 1.00 62.88 216 PRO A C 1
ATOM 1604 O O . PRO A 1 216 ? -0.444 9.556 4.769 1.00 62.88 216 PRO A O 1
ATOM 1607 N N . ALA A 1 217 ? -0.959 7.400 5.132 1.00 57.69 217 ALA A N 1
ATOM 1608 C CA . ALA A 1 217 ? -1.901 7.262 4.017 1.00 57.69 217 ALA A CA 1
ATOM 1609 C C . ALA A 1 217 ? -3.329 7.768 4.313 1.00 57.69 217 ALA A C 1
ATOM 1611 O O . ALA A 1 217 ? -4.153 7.807 3.403 1.00 57.69 217 ALA A O 1
ATOM 1612 N N . GLY A 1 218 ? -3.642 8.127 5.560 1.00 65.88 218 GLY A N 1
ATOM 1613 C CA . GLY A 1 218 ? -4.968 8.586 5.974 1.00 65.88 218 GLY A CA 1
ATOM 1614 C C . GLY A 1 218 ? -5.303 8.235 7.425 1.00 65.88 218 GLY A C 1
ATOM 1615 O O . GLY A 1 218 ? -4.714 7.335 8.021 1.00 65.88 218 GLY A O 1
ATOM 1616 N N . SER A 1 219 ? -6.273 8.947 7.996 1.00 80.25 219 SER A N 1
ATOM 1617 C CA . SER A 1 219 ? -6.811 8.648 9.326 1.00 80.25 219 SER A CA 1
ATOM 1618 C C . SER A 1 219 ? -8.103 7.840 9.230 1.00 80.25 219 SER A C 1
ATOM 1620 O O . SER A 1 219 ? -8.851 7.973 8.260 1.00 80.25 219 SER A O 1
ATOM 1622 N N . LYS A 1 220 ? -8.372 7.024 10.250 1.00 84.56 220 LYS A N 1
ATOM 1623 C CA . LYS A 1 220 ? -9.578 6.204 10.352 1.00 84.56 220 LYS A CA 1
ATOM 1624 C C . LYS A 1 220 ? -10.194 6.301 11.739 1.00 84.56 220 LYS A C 1
ATOM 1626 O O . LYS A 1 220 ? -9.486 6.151 12.732 1.00 84.56 220 LYS A O 1
ATOM 1631 N N . ASP A 1 221 ? -11.506 6.495 11.782 1.00 90.38 221 ASP A N 1
ATOM 1632 C CA . ASP A 1 221 ? -12.273 6.481 13.022 1.00 90.38 221 ASP A CA 1
ATOM 1633 C C . ASP A 1 221 ? -12.830 5.078 13.291 1.00 90.38 221 ASP A C 1
ATOM 1635 O O . ASP A 1 221 ? -13.358 4.418 12.394 1.00 90.38 221 ASP A O 1
ATOM 1639 N N . LEU A 1 222 ? -12.685 4.624 14.532 1.00 93.56 222 LEU A N 1
ATOM 1640 C CA . LEU A 1 222 ? -13.040 3.296 15.022 1.00 93.56 222 LEU A CA 1
ATOM 1641 C C . LEU A 1 222 ? -13.764 3.424 16.363 1.00 93.56 222 LEU A C 1
ATOM 1643 O O . LEU A 1 222 ? -13.519 4.359 17.129 1.00 93.56 222 LEU A O 1
ATOM 1647 N N . LEU A 1 223 ? -14.612 2.453 16.687 1.00 95.44 223 LEU A N 1
ATOM 1648 C CA . LEU A 1 223 ? -15.266 2.381 17.989 1.00 95.44 223 LEU A CA 1
ATOM 1649 C C . LEU A 1 223 ? -14.647 1.247 18.808 1.00 95.44 223 LEU A C 1
ATOM 1651 O O . LEU A 1 223 ? -14.699 0.088 18.414 1.00 95.44 223 LEU A O 1
ATOM 1655 N N . LEU A 1 224 ? -14.064 1.567 19.956 1.00 96.38 224 LEU A N 1
ATOM 1656 C CA . LEU A 1 224 ? -13.467 0.592 20.864 1.00 96.38 224 LEU A CA 1
ATOM 1657 C C . LEU A 1 224 ? -14.341 0.436 22.105 1.00 96.38 224 LEU A C 1
ATOM 1659 O O . LEU A 1 224 ? -14.611 1.415 22.797 1.00 96.38 224 LEU A O 1
ATOM 1663 N N . THR A 1 225 ? -14.716 -0.792 22.436 1.00 96.69 225 THR A N 1
ATOM 1664 C CA . THR A 1 225 ? -15.348 -1.126 23.717 1.00 96.69 225 THR A CA 1
ATOM 1665 C C . THR A 1 225 ? -14.359 -1.896 24.575 1.00 96.69 225 THR A C 1
ATOM 1667 O O . THR A 1 225 ? -13.776 -2.865 24.098 1.00 96.69 225 THR A O 1
ATOM 1670 N N . LEU A 1 226 ? -14.182 -1.464 25.824 1.00 96.25 226 LEU A N 1
ATOM 1671 C CA . LEU A 1 226 ? -13.306 -2.094 26.811 1.00 96.25 226 LEU A CA 1
ATOM 1672 C C . LEU A 1 226 ? -14.094 -2.505 28.055 1.00 96.25 226 LEU A C 1
ATOM 1674 O O . LEU A 1 226 ? -14.914 -1.734 28.561 1.00 96.25 226 LEU A O 1
ATOM 1678 N N . GLU A 1 227 ? -13.777 -3.687 28.570 1.00 95.31 227 GLU A N 1
ATOM 1679 C CA . GLU A 1 227 ? -14.247 -4.204 29.853 1.00 95.31 227 GLU A CA 1
ATOM 1680 C C . GLU A 1 227 ? -13.088 -4.842 30.620 1.00 95.31 227 GLU A C 1
ATOM 1682 O O . GLU A 1 227 ? -12.360 -5.690 30.093 1.00 95.31 227 GLU A O 1
ATOM 1687 N N . THR A 1 228 ? -12.942 -4.458 31.884 1.00 93.25 228 THR A N 1
ATOM 1688 C CA . THR A 1 228 ? -11.866 -4.914 32.763 1.00 93.25 228 THR A CA 1
ATOM 1689 C C . THR A 1 228 ? -12.379 -5.920 33.786 1.00 93.25 228 THR A C 1
ATOM 1691 O O . THR A 1 228 ? -13.378 -5.693 34.466 1.00 93.25 228 THR A O 1
ATOM 1694 N N . THR A 1 229 ? -11.652 -7.024 33.963 1.00 91.50 229 THR A N 1
ATOM 1695 C CA . THR A 1 229 ? -11.853 -7.963 35.076 1.00 91.50 229 THR A CA 1
ATOM 1696 C C . THR A 1 229 ? -10.515 -8.239 35.758 1.00 91.50 229 THR A C 1
ATOM 1698 O O . THR A 1 229 ? -9.703 -9.029 35.279 1.00 91.50 229 THR A O 1
ATOM 1701 N N . GLY A 1 230 ? -10.273 -7.585 36.898 1.00 90.38 230 GLY A N 1
ATOM 1702 C CA . GLY A 1 230 ? -8.962 -7.612 37.551 1.00 90.38 230 GLY A CA 1
ATOM 1703 C C . GLY A 1 230 ? -7.924 -6.866 36.711 1.00 90.38 230 GLY A C 1
ATOM 1704 O O . GLY A 1 230 ? -8.124 -5.699 36.401 1.00 90.38 230 GLY A O 1
ATOM 1705 N N . GLU A 1 231 ? -6.840 -7.544 36.337 1.00 92.50 231 GLU A N 1
ATOM 1706 C CA . GLU A 1 231 ? -5.808 -7.006 35.434 1.00 92.50 231 GLU A CA 1
ATOM 1707 C C . GLU A 1 231 ? -6.076 -7.344 33.961 1.00 92.50 231 GLU A C 1
ATOM 1709 O O . GLU A 1 231 ? -5.339 -6.894 33.092 1.00 92.50 231 GLU A O 1
ATOM 1714 N N . ALA A 1 232 ? -7.110 -8.136 33.655 1.00 94.12 232 ALA A N 1
ATOM 1715 C CA . ALA A 1 232 ? -7.428 -8.534 32.288 1.00 94.12 232 ALA A CA 1
ATOM 1716 C C . ALA A 1 232 ? -8.348 -7.515 31.603 1.00 94.12 232 ALA A C 1
ATOM 1718 O O . ALA A 1 232 ? -9.339 -7.078 32.193 1.00 94.12 232 ALA A O 1
ATOM 1719 N N . ILE A 1 233 ? -8.054 -7.211 30.337 1.00 95.19 233 ILE A N 1
ATOM 1720 C CA . ILE A 1 233 ? -8.924 -6.444 29.438 1.00 95.19 233 ILE A CA 1
ATOM 1721 C C . ILE A 1 233 ? -9.569 -7.384 28.425 1.00 95.19 233 ILE A C 1
ATOM 1723 O O . ILE A 1 233 ? -8.907 -8.213 27.800 1.00 95.19 233 ILE A O 1
ATOM 1727 N N . THR A 1 234 ? -10.862 -7.177 28.217 1.00 95.88 234 THR A N 1
ATOM 1728 C CA . THR A 1 234 ? -11.654 -7.763 27.136 1.00 95.88 234 THR A CA 1
ATOM 1729 C C . THR A 1 234 ? -12.397 -6.661 26.387 1.00 95.88 234 THR A C 1
ATOM 1731 O O . THR A 1 234 ? -12.434 -5.514 26.836 1.00 95.88 234 THR A O 1
ATOM 1734 N N . GLY A 1 235 ? -12.959 -6.985 25.224 1.00 96.06 235 GLY A N 1
ATOM 1735 C CA . GLY A 1 235 ? -13.673 -6.008 24.416 1.00 96.06 235 GLY A CA 1
ATOM 1736 C C . GLY A 1 235 ? -13.556 -6.264 22.923 1.00 96.06 235 GLY A C 1
ATOM 1737 O O . GLY A 1 235 ? -13.193 -7.360 22.488 1.00 96.06 235 GLY A O 1
ATOM 1738 N N . SER A 1 236 ? -13.858 -5.238 22.137 1.00 96.62 236 SER A N 1
ATOM 1739 C CA . SER A 1 236 ? -13.811 -5.315 20.679 1.00 96.62 236 SER A CA 1
ATOM 1740 C C . SER A 1 236 ? -13.596 -3.955 20.032 1.00 96.62 236 SER A C 1
ATOM 1742 O O . SER A 1 236 ? -14.034 -2.930 20.557 1.00 96.62 236 SER A O 1
ATOM 1744 N N . ILE A 1 237 ? -12.991 -3.975 18.849 1.00 96.06 237 ILE A N 1
ATOM 1745 C CA . ILE A 1 237 ? -12.920 -2.845 17.924 1.00 96.06 237 ILE A CA 1
ATOM 1746 C C . ILE A 1 237 ? -14.007 -3.036 16.865 1.00 96.06 237 ILE A C 1
ATOM 1748 O O . ILE A 1 237 ? -14.077 -4.087 16.233 1.00 96.06 237 ILE A O 1
ATOM 1752 N N . VAL A 1 238 ? -14.842 -2.027 16.656 1.00 95.06 238 VAL A N 1
ATOM 1753 C CA . VAL A 1 238 ? -15.823 -1.972 15.573 1.00 95.06 238 VAL A CA 1
ATOM 1754 C C . VAL A 1 238 ? -15.338 -0.983 14.525 1.00 95.06 238 VAL A C 1
ATOM 1756 O O . VAL A 1 238 ? -14.949 0.147 14.831 1.00 95.06 238 VAL A O 1
ATOM 1759 N N . ASP A 1 239 ? -15.374 -1.442 13.284 1.00 91.50 239 ASP A N 1
ATOM 1760 C CA . ASP A 1 239 ? -15.048 -0.669 12.101 1.00 91.50 239 ASP A CA 1
ATOM 1761 C C . ASP A 1 239 ? -16.281 -0.657 11.200 1.00 91.50 239 ASP A C 1
ATOM 1763 O O . ASP A 1 239 ? -16.512 -1.581 10.417 1.00 91.50 239 ASP A O 1
ATOM 1767 N N . ASP A 1 240 ? -17.101 0.385 11.347 1.00 86.62 240 ASP A N 1
ATOM 1768 C CA . ASP A 1 240 ? -18.353 0.524 10.596 1.00 86.62 240 ASP A CA 1
ATOM 1769 C C . ASP A 1 240 ? -18.103 0.632 9.088 1.00 86.62 240 ASP A C 1
ATOM 1771 O O . ASP A 1 240 ? -18.932 0.207 8.283 1.00 86.62 240 ASP A O 1
ATOM 1775 N N . GLN A 1 241 ? -16.939 1.155 8.683 1.00 82.00 241 GLN A N 1
ATOM 1776 C CA . GLN A 1 241 ? -16.569 1.202 7.274 1.00 82.00 241 GLN A CA 1
ATOM 1777 C C . GLN A 1 241 ? -16.275 -0.197 6.737 1.00 82.00 241 GLN A C 1
ATOM 1779 O O . GLN A 1 241 ? -16.668 -0.503 5.621 1.00 82.00 241 GLN A O 1
ATOM 1784 N N . LEU A 1 242 ? -15.616 -1.075 7.484 1.00 85.12 242 LEU A N 1
ATOM 1785 C CA . LEU A 1 242 ? -15.381 -2.446 7.018 1.00 85.12 242 LEU A CA 1
ATOM 1786 C C . LEU A 1 242 ? -16.500 -3.420 7.398 1.00 85.12 242 LEU A C 1
ATOM 1788 O O . LEU A 1 242 ? -16.457 -4.572 6.979 1.00 85.12 242 LEU A O 1
ATOM 1792 N N . GLU A 1 243 ? -17.518 -2.979 8.135 1.00 87.31 243 GLU A N 1
ATOM 1793 C CA . GLU A 1 243 ? -18.612 -3.838 8.605 1.00 87.31 243 GLU A CA 1
ATOM 1794 C C . GLU A 1 243 ? -18.064 -5.060 9.379 1.00 87.31 243 GLU A C 1
ATOM 1796 O O . GLU A 1 243 ? -18.536 -6.191 9.221 1.00 87.31 243 GLU A O 1
ATOM 1801 N N . ILE A 1 244 ? -17.023 -4.833 10.195 1.00 90.81 244 ILE A N 1
ATOM 1802 C CA . ILE A 1 244 ? -16.365 -5.860 11.017 1.00 90.81 244 ILE A CA 1
ATOM 1803 C C . ILE A 1 244 ? -16.369 -5.490 12.500 1.00 90.81 244 ILE A C 1
ATOM 1805 O O . ILE A 1 244 ? -16.354 -4.324 12.896 1.00 90.81 244 ILE A O 1
ATOM 1809 N N . THR A 1 245 ? -16.344 -6.527 13.335 1.00 94.38 245 THR A N 1
ATOM 1810 C CA . THR A 1 245 ? -16.081 -6.433 14.771 1.00 94.38 245 THR A CA 1
ATOM 1811 C C . THR A 1 245 ? -14.919 -7.355 15.098 1.00 94.38 245 THR A C 1
ATOM 1813 O O . THR A 1 245 ? -14.987 -8.560 14.860 1.00 94.38 245 THR A O 1
ATOM 1816 N N . VAL A 1 246 ? -13.848 -6.781 15.631 1.00 95.38 246 VAL A N 1
ATOM 1817 C CA . VAL A 1 246 ? -12.592 -7.465 15.922 1.00 95.38 246 VAL A CA 1
ATOM 1818 C C . VAL A 1 246 ? -12.485 -7.643 17.437 1.00 95.38 246 VAL A C 1
ATOM 1820 O O . VAL A 1 246 ? -12.314 -6.649 18.149 1.00 95.38 246 VAL A O 1
ATOM 1823 N N . PRO A 1 247 ? -12.625 -8.869 17.968 1.00 96.12 247 PRO A N 1
ATOM 1824 C CA . PRO A 1 247 ? -12.507 -9.105 19.400 1.00 96.12 247 PRO A CA 1
ATOM 1825 C C . PRO A 1 247 ? -11.057 -8.938 19.865 1.00 96.12 247 PRO A C 1
ATOM 1827 O O . PRO A 1 247 ? -10.114 -9.318 19.168 1.00 96.12 247 PRO A O 1
ATOM 1830 N N . ILE A 1 248 ? -10.890 -8.415 21.078 1.00 96.56 248 ILE A N 1
ATOM 1831 C CA . ILE A 1 248 ? -9.601 -8.419 21.770 1.00 96.56 248 ILE A CA 1
ATOM 1832 C C . ILE A 1 248 ? -9.254 -9.866 22.131 1.00 96.56 248 ILE A C 1
ATOM 1834 O O . ILE A 1 248 ? -10.040 -10.559 22.778 1.00 96.56 248 ILE A O 1
ATOM 1838 N N . THR A 1 249 ? -8.075 -10.324 21.712 1.00 94.62 249 THR A N 1
ATOM 1839 C CA . THR A 1 2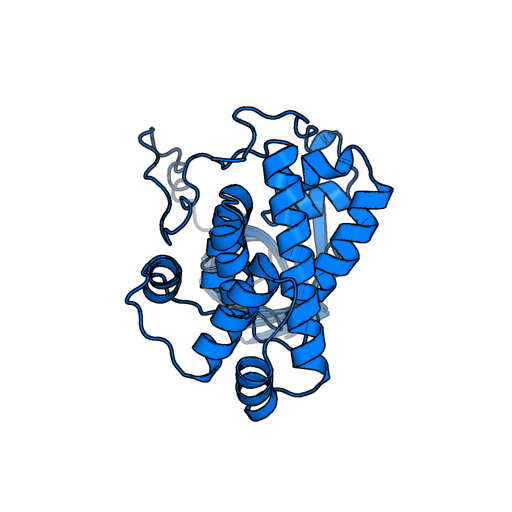49 ? -7.601 -11.696 21.940 1.00 94.62 249 THR A CA 1
ATOM 1840 C C . THR A 1 249 ? -6.897 -11.842 23.280 1.00 94.62 249 THR A C 1
ATOM 1842 O O . THR A 1 249 ? -7.134 -12.806 24.006 1.00 94.62 249 THR A O 1
ATOM 1845 N N . THR A 1 250 ? -6.047 -10.878 23.630 1.00 94.12 250 THR A N 1
ATOM 1846 C CA . THR A 1 250 ? -5.401 -10.784 24.943 1.00 94.12 250 THR A CA 1
ATOM 1847 C C . THR A 1 250 ? -5.272 -9.322 25.329 1.00 94.12 250 THR A C 1
ATOM 1849 O O . THR A 1 250 ? -5.025 -8.481 24.470 1.00 94.12 250 THR A O 1
ATOM 1852 N N . GLY A 1 251 ? -5.420 -8.999 26.609 1.00 94.56 251 GLY A N 1
ATOM 1853 C CA . GLY A 1 251 ? -5.259 -7.630 27.072 1.00 94.56 251 GLY A CA 1
ATOM 1854 C C . GLY A 1 251 ? -4.996 -7.550 28.563 1.00 94.56 251 GLY A C 1
ATOM 1855 O O . GLY A 1 251 ? -5.518 -8.355 29.336 1.00 94.56 251 GLY A O 1
ATOM 1856 N N . THR A 1 252 ? -4.192 -6.570 28.954 1.00 95.62 252 THR A N 1
ATOM 1857 C CA . THR A 1 252 ? -3.829 -6.291 30.340 1.00 95.62 252 THR A CA 1
ATOM 1858 C C . THR A 1 252 ? -3.952 -4.809 30.649 1.00 95.62 252 THR A C 1
ATOM 1860 O O . THR A 1 252 ? -3.681 -3.965 29.791 1.00 95.62 252 THR A O 1
ATOM 1863 N N . VAL A 1 253 ? -4.308 -4.494 31.892 1.00 95.31 253 VAL A N 1
ATOM 1864 C CA . VAL A 1 253 ? -4.328 -3.132 32.427 1.00 95.31 253 VAL A CA 1
ATOM 1865 C C . VAL A 1 253 ? -3.472 -3.025 33.680 1.00 95.31 253 VAL A C 1
ATOM 1867 O O . VAL A 1 253 ? -3.578 -3.843 34.591 1.00 95.31 253 VAL A O 1
ATOM 1870 N N . GLU A 1 254 ? -2.676 -1.962 33.749 1.00 92.44 254 GLU A N 1
ATOM 1871 C CA . GLU A 1 254 ? -1.980 -1.530 34.956 1.00 92.44 254 GLU A CA 1
ATOM 1872 C C . GLU A 1 254 ? -2.299 -0.049 35.214 1.00 92.44 254 GLU A C 1
ATOM 1874 O O . GLU A 1 254 ? -1.782 0.869 34.570 1.00 92.44 254 GLU A O 1
ATOM 1879 N N . GLY A 1 255 ? -3.216 0.200 36.153 1.00 87.75 255 GLY A N 1
ATOM 1880 C CA . GLY A 1 255 ? -3.707 1.545 36.445 1.00 87.75 255 GLY A CA 1
ATOM 1881 C C . GLY A 1 255 ? -4.458 2.151 35.257 1.00 87.75 255 GLY A C 1
ATOM 1882 O O . GLY A 1 255 ? -5.581 1.755 34.959 1.00 87.75 255 GLY A O 1
ATOM 1883 N N . THR A 1 256 ? -3.854 3.148 34.610 1.00 89.25 256 THR A N 1
ATOM 1884 C CA . THR A 1 256 ? -4.401 3.806 33.413 1.00 89.25 256 THR A CA 1
ATOM 1885 C C . THR A 1 256 ? -3.737 3.357 32.118 1.00 89.25 256 THR A C 1
ATOM 1887 O O . THR A 1 256 ? -4.183 3.770 31.046 1.00 89.25 256 THR A O 1
ATOM 1890 N N . HIS A 1 257 ? -2.673 2.562 32.211 1.00 94.00 257 HIS A N 1
ATOM 1891 C CA . HIS A 1 257 ? -1.951 2.036 31.068 1.00 94.00 257 HIS A CA 1
ATOM 1892 C C . HIS A 1 257 ? -2.527 0.681 30.675 1.00 94.00 257 HIS A C 1
ATOM 1894 O O . HIS A 1 257 ? -2.829 -0.149 31.534 1.00 94.00 257 HIS A O 1
ATOM 1900 N N . LEU A 1 258 ? -2.693 0.465 29.379 1.00 95.19 258 LEU A N 1
ATOM 1901 C CA . LEU A 1 258 ? -3.270 -0.754 28.850 1.00 95.19 258 LEU A CA 1
ATOM 1902 C C . LEU A 1 258 ? -2.533 -1.218 27.604 1.00 95.19 258 LEU A C 1
ATOM 1904 O O . LEU A 1 258 ? -2.110 -0.418 26.766 1.00 95.19 258 LEU A O 1
ATOM 1908 N N . THR A 1 259 ? -2.446 -2.534 27.478 1.00 96.62 259 THR A N 1
ATOM 1909 C CA . THR A 1 259 ? -1.890 -3.210 26.312 1.00 96.62 259 THR A CA 1
ATOM 1910 C C . THR A 1 259 ? -2.845 -4.310 25.901 1.00 96.62 259 THR A C 1
ATOM 1912 O O . THR A 1 259 ? -3.276 -5.092 26.746 1.00 96.62 259 THR A O 1
ATOM 1915 N N . PHE A 1 260 ? -3.186 -4.397 24.621 1.00 96.69 260 PHE A N 1
ATOM 1916 C CA . PHE A 1 260 ? -3.990 -5.504 24.120 1.00 96.69 260 PHE A CA 1
ATOM 1917 C C . PHE A 1 260 ? -3.644 -5.867 22.681 1.00 96.69 260 PHE A C 1
ATOM 1919 O O . PHE A 1 260 ? -3.075 -5.072 21.936 1.00 96.69 260 PHE A O 1
ATOM 1926 N N . THR A 1 261 ? -3.997 -7.086 22.293 1.00 95.69 261 THR A N 1
ATOM 1927 C CA . THR A 1 261 ? -3.872 -7.598 20.931 1.00 95.69 261 THR A CA 1
ATOM 1928 C C . THR A 1 261 ? -5.248 -7.887 20.353 1.00 95.69 261 THR A C 1
ATOM 1930 O O . THR A 1 261 ? -6.182 -8.235 21.084 1.00 95.69 261 THR A O 1
ATOM 1933 N N . ALA A 1 262 ? -5.379 -7.737 19.040 1.00 94.88 262 ALA A N 1
ATOM 1934 C CA . ALA A 1 262 ? -6.561 -8.157 18.304 1.00 94.88 262 ALA A CA 1
ATOM 1935 C C . ALA A 1 262 ? -6.145 -8.714 16.936 1.00 94.88 262 ALA A C 1
ATOM 1937 O O . ALA A 1 262 ? -5.245 -8.177 16.289 1.00 94.88 262 ALA A O 1
ATOM 1938 N N . GLY A 1 263 ? -6.798 -9.792 16.503 1.00 91.56 263 GLY A N 1
ATOM 1939 C CA . GLY A 1 263 ? -6.559 -10.413 15.200 1.00 91.56 263 GLY A CA 1
ATOM 1940 C C . GLY A 1 263 ? -7.638 -10.004 14.206 1.00 91.56 263 GLY A C 1
ATOM 1941 O O . GLY A 1 263 ? -8.785 -10.445 14.318 1.00 91.56 263 GLY A O 1
ATOM 1942 N N . VAL A 1 264 ? -7.286 -9.172 13.229 1.00 89.31 264 VAL A N 1
ATOM 1943 C CA . VAL A 1 264 ? -8.172 -8.837 12.109 1.00 89.31 264 VAL A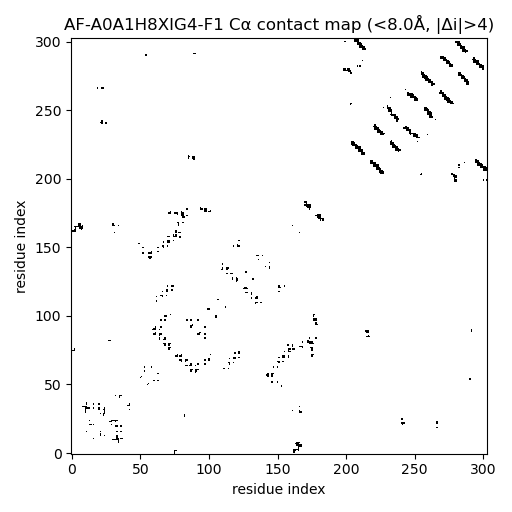 CA 1
ATOM 1944 C C . VAL A 1 264 ? -8.159 -10.011 11.138 1.00 89.31 264 VAL A C 1
ATOM 1946 O O . VAL A 1 264 ? -7.098 -10.541 10.828 1.00 89.31 264 VAL A O 1
ATOM 1949 N N . THR A 1 265 ? -9.331 -10.447 10.678 1.00 84.94 265 THR A N 1
ATOM 1950 C CA . THR A 1 265 ? -9.476 -11.615 9.787 1.00 84.94 265 THR A CA 1
ATOM 1951 C C . THR A 1 265 ? -9.948 -11.249 8.382 1.00 84.94 265 THR A C 1
ATOM 1953 O O . THR A 1 265 ? -9.615 -11.953 7.433 1.00 84.94 265 THR A O 1
ATOM 1956 N N . GLU A 1 266 ? -10.661 -10.131 8.237 1.00 81.19 266 GLU A N 1
ATOM 1957 C CA . GLU A 1 266 ? -11.195 -9.606 6.977 1.00 81.19 266 GLU A CA 1
ATOM 1958 C C . GLU A 1 266 ? -10.847 -8.110 6.837 1.00 81.19 266 GLU A C 1
ATOM 1960 O O . GLU A 1 266 ? -10.814 -7.401 7.846 1.00 81.19 266 GLU A O 1
ATOM 1965 N N . PRO A 1 267 ? -10.623 -7.595 5.611 1.00 74.12 267 PRO A N 1
ATOM 1966 C CA . PRO A 1 267 ? -10.545 -8.348 4.353 1.00 74.12 267 PRO A CA 1
ATOM 1967 C C . PRO A 1 267 ? -9.225 -9.127 4.205 1.00 74.12 267 PRO A C 1
ATOM 1969 O O . PRO A 1 267 ? -9.150 -10.084 3.441 1.00 74.12 267 PRO A O 1
ATOM 1972 N N . PHE A 1 268 ? -8.190 -8.759 4.965 1.00 79.50 268 PHE A N 1
ATOM 1973 C CA . PHE A 1 268 ? -6.908 -9.458 4.991 1.00 79.50 268 PHE A CA 1
ATOM 1974 C C . PHE A 1 268 ? -6.499 -9.757 6.435 1.00 79.50 268 PHE A C 1
ATOM 1976 O O . PHE A 1 268 ? -6.573 -8.849 7.263 1.00 79.50 268 PHE A O 1
ATOM 1983 N N . PRO A 1 269 ? -6.045 -10.985 6.750 1.00 83.75 269 PRO A N 1
ATOM 1984 C CA . PRO A 1 269 ? -5.620 -11.309 8.102 1.00 83.75 269 PRO A CA 1
ATOM 1985 C C . PRO A 1 269 ? -4.347 -10.570 8.523 1.00 83.75 269 PRO A C 1
ATOM 1987 O O . PRO A 1 269 ? -3.334 -10.654 7.825 1.00 83.75 269 PRO A O 1
ATOM 1990 N N . PHE A 1 270 ? -4.380 -9.906 9.677 1.00 85.88 270 PHE A N 1
ATOM 1991 C CA . PHE A 1 270 ? -3.203 -9.353 10.349 1.00 85.88 270 PHE A CA 1
ATOM 1992 C C . PHE A 1 270 ? -3.469 -9.160 11.843 1.00 85.88 270 PHE A C 1
ATOM 1994 O O . PHE A 1 270 ? -4.603 -8.931 12.265 1.00 85.88 270 PHE A O 1
ATOM 2001 N N . ASP A 1 271 ? -2.400 -9.193 12.633 1.00 87.25 271 ASP A N 1
ATOM 2002 C CA . ASP A 1 271 ? -2.467 -8.880 14.056 1.00 87.25 271 ASP A CA 1
ATOM 2003 C C . ASP A 1 271 ? -2.139 -7.406 14.294 1.00 87.25 271 ASP A C 1
ATOM 2005 O O . ASP A 1 271 ? -1.240 -6.828 13.664 1.00 87.25 271 ASP A O 1
ATOM 2009 N N . LEU A 1 272 ? -2.857 -6.810 15.243 1.00 92.38 272 LEU A N 1
ATOM 2010 C CA . LEU A 1 272 ? -2.545 -5.499 15.788 1.00 92.38 272 LEU A CA 1
ATOM 2011 C C . LEU A 1 272 ? -2.280 -5.591 17.290 1.00 92.38 272 LEU A C 1
ATOM 2013 O O . LEU A 1 272 ? -2.962 -6.315 18.019 1.00 92.38 272 LEU A O 1
ATOM 2017 N N . THR A 1 273 ? -1.299 -4.816 17.741 1.00 95.06 273 THR A N 1
ATOM 2018 C CA . THR A 1 273 ? -0.990 -4.603 19.157 1.00 95.06 273 THR A CA 1
ATOM 2019 C C . THR A 1 273 ? -1.249 -3.145 19.483 1.00 95.06 273 THR A C 1
ATOM 2021 O O . THR A 1 273 ? -0.714 -2.256 18.825 1.00 95.06 273 THR A O 1
ATOM 2024 N N . VAL A 1 274 ? -2.064 -2.890 20.497 1.00 96.25 274 VAL A N 1
ATOM 2025 C CA . VAL A 1 274 ? -2.382 -1.548 20.981 1.00 96.25 274 VAL A CA 1
ATOM 2026 C C . VAL A 1 274 ? -1.732 -1.349 22.334 1.00 96.25 274 VAL A C 1
ATOM 2028 O O . VAL A 1 274 ? -1.883 -2.178 23.227 1.00 96.25 274 VAL A O 1
ATOM 2031 N N . GLU A 1 275 ? -1.059 -0.219 22.488 1.00 96.81 275 GLU A N 1
ATOM 2032 C CA . GLU A 1 275 ? -0.541 0.269 23.758 1.00 96.81 275 GLU A CA 1
ATOM 2033 C C . GLU A 1 275 ? -1.052 1.692 23.962 1.00 96.81 275 GLU A C 1
ATOM 2035 O O . GLU A 1 275 ? -0.945 2.529 23.063 1.00 96.81 275 GLU A O 1
ATOM 2040 N N . GLY A 1 276 ? -1.623 1.995 25.124 1.00 95.44 276 GLY A N 1
ATOM 2041 C CA . GLY A 1 276 ? -2.109 3.343 25.381 1.00 95.44 276 GLY A CA 1
ATOM 2042 C C . GLY A 1 276 ? -2.416 3.636 26.837 1.00 95.44 276 GLY A C 1
ATOM 2043 O O . GLY A 1 276 ? -2.339 2.773 27.707 1.00 95.44 276 GLY A O 1
ATOM 2044 N N . THR A 1 277 ? -2.789 4.886 27.087 1.00 94.62 277 THR A N 1
ATOM 2045 C CA . THR A 1 277 ? -3.057 5.403 28.427 1.00 94.62 277 THR A CA 1
ATOM 2046 C C . THR A 1 277 ? -4.342 6.217 28.443 1.00 94.62 277 THR A C 1
ATOM 2048 O O . THR A 1 277 ? -4.520 7.133 27.635 1.00 94.62 277 THR A O 1
ATOM 2051 N N . THR A 1 278 ? -5.230 5.915 29.389 1.00 93.62 278 THR A N 1
ATOM 2052 C CA . THR A 1 278 ? -6.470 6.669 29.605 1.00 93.62 278 THR A CA 1
ATOM 2053 C C . THR A 1 278 ? -6.280 7.778 30.637 1.00 93.62 278 THR A C 1
ATOM 2055 O O . THR A 1 278 ? -5.725 7.553 31.709 1.00 93.62 278 THR A O 1
ATOM 2058 N N . ASN A 1 279 ? -6.802 8.968 30.364 1.00 90.50 279 ASN A N 1
ATOM 2059 C CA . ASN A 1 279 ? -6.869 10.080 31.304 1.00 90.50 279 ASN A CA 1
ATOM 2060 C C . ASN A 1 279 ? -8.278 10.688 31.275 1.00 90.50 279 ASN A C 1
ATOM 2062 O O . ASN A 1 279 ? -8.595 11.531 30.434 1.00 90.50 279 ASN A O 1
ATOM 2066 N N . GLY A 1 280 ? -9.141 10.210 32.176 1.00 89.19 280 GLY A N 1
ATOM 2067 C CA . GLY A 1 280 ? -10.558 10.572 32.209 1.00 89.19 280 GLY A CA 1
ATOM 2068 C C . GLY A 1 280 ? -11.290 10.116 30.946 1.00 89.19 280 GLY A C 1
ATOM 2069 O O . GLY A 1 280 ? -11.552 8.926 30.763 1.00 89.19 280 GLY A O 1
ATOM 2070 N N . ASP A 1 281 ? -11.602 11.076 30.075 1.00 91.62 281 ASP A N 1
ATOM 2071 C CA . ASP A 1 281 ? -12.289 10.850 28.797 1.00 91.62 281 ASP A CA 1
ATOM 2072 C C . ASP A 1 281 ? -11.362 10.896 27.584 1.00 91.62 281 ASP A C 1
ATOM 2074 O O . ASP A 1 281 ? -11.837 10.801 26.455 1.00 91.62 281 ASP A O 1
ATOM 2078 N N . VAL A 1 282 ? -10.054 11.022 27.809 1.00 91.50 282 VAL A N 1
ATOM 2079 C CA . VAL A 1 282 ? -9.030 11.003 26.764 1.00 91.50 282 VAL A CA 1
ATOM 2080 C C . VAL A 1 282 ? -8.322 9.657 26.779 1.00 91.50 282 VAL A C 1
ATOM 2082 O O . VAL A 1 282 ? -7.957 9.158 27.842 1.00 91.50 282 VAL A O 1
ATOM 2085 N N . PHE A 1 283 ? -8.089 9.089 25.603 1.00 94.50 283 PHE A N 1
ATOM 2086 C CA . PHE A 1 283 ? -7.289 7.884 25.432 1.00 94.50 283 PHE A CA 1
ATOM 2087 C C . PHE A 1 283 ? -6.280 8.105 24.309 1.00 94.50 283 PHE A C 1
ATOM 2089 O O . PHE A 1 283 ? -6.642 8.521 23.215 1.00 94.50 283 PHE A O 1
ATOM 2096 N N . THR A 1 284 ? -5.000 7.892 24.585 1.00 94.56 284 THR A N 1
ATOM 2097 C CA . THR A 1 284 ? -3.922 8.135 23.615 1.00 94.56 284 THR A CA 1
ATOM 2098 C C . THR A 1 284 ? -2.919 7.008 23.652 1.00 94.56 284 THR A C 1
ATOM 2100 O O . THR A 1 284 ? -2.646 6.474 24.729 1.00 94.56 284 THR A O 1
ATOM 2103 N N . GLY A 1 285 ? -2.315 6.704 22.513 1.00 95.19 285 GLY A N 1
ATOM 2104 C CA . GLY A 1 285 ? -1.307 5.662 22.450 1.00 95.19 285 GLY A CA 1
ATOM 2105 C C . GLY A 1 285 ? -0.834 5.387 21.036 1.00 95.19 285 GLY A C 1
ATOM 2106 O O . GLY A 1 285 ? -0.889 6.254 20.159 1.00 95.19 285 GLY A O 1
ATOM 2107 N N . SER A 1 286 ? -0.381 4.161 20.825 1.00 93.69 286 SER A N 1
ATOM 2108 C CA . SER A 1 286 ? 0.057 3.664 19.532 1.00 93.69 286 SER A CA 1
ATOM 2109 C C . SER A 1 286 ? -0.559 2.311 19.207 1.00 93.69 286 SER A C 1
ATOM 2111 O O . SER A 1 286 ? -0.816 1.493 20.089 1.00 93.69 286 SER A O 1
ATOM 2113 N N . VAL A 1 287 ? -0.756 2.077 17.915 1.00 93.81 287 VAL A N 1
ATOM 2114 C CA . VAL A 1 287 ? -1.091 0.771 17.356 1.00 93.81 287 VAL A CA 1
ATOM 2115 C C . VAL A 1 287 ? 0.083 0.309 16.506 1.00 93.81 287 VAL A C 1
ATOM 2117 O O . VAL A 1 287 ? 0.520 1.021 15.601 1.00 93.81 287 VAL A O 1
ATOM 2120 N N . THR A 1 288 ? 0.583 -0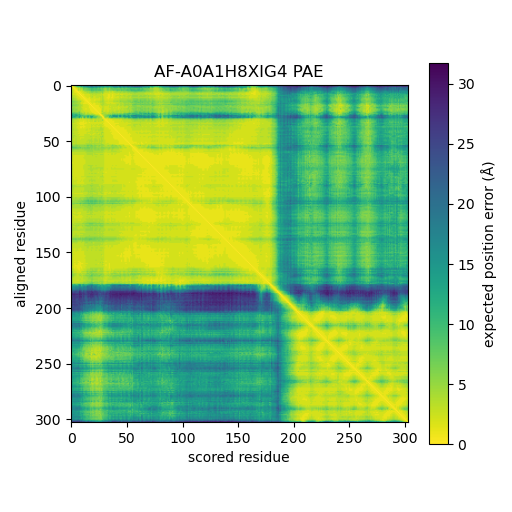.885 16.785 1.00 90.00 288 THR A N 1
ATOM 2121 C CA . THR A 1 288 ? 1.530 -1.602 15.937 1.00 90.00 288 THR A CA 1
ATOM 2122 C C . THR A 1 288 ? 0.760 -2.576 15.063 1.00 90.00 288 THR A C 1
ATOM 2124 O O . THR A 1 288 ? 0.073 -3.457 15.572 1.00 90.00 288 THR A O 1
ATOM 2127 N N . VAL A 1 289 ? 0.898 -2.425 13.750 1.00 86.75 289 VAL A N 1
ATOM 2128 C CA . VAL A 1 289 ? 0.342 -3.334 12.747 1.00 86.75 289 VAL A CA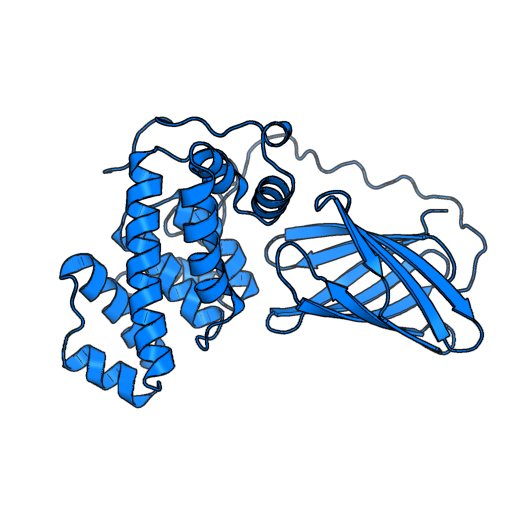 1
ATOM 2129 C C . VAL A 1 289 ? 1.481 -4.201 12.223 1.00 86.75 289 VAL A C 1
ATOM 2131 O O . VAL A 1 289 ? 2.488 -3.680 11.725 1.00 86.75 289 VAL A O 1
ATOM 2134 N N . ALA A 1 290 ? 1.339 -5.522 12.345 1.00 77.19 290 ALA A N 1
ATOM 2135 C CA . ALA A 1 290 ? 2.356 -6.464 11.887 1.00 77.19 290 ALA A CA 1
ATOM 2136 C C . ALA A 1 290 ? 2.694 -6.229 10.401 1.00 77.19 290 ALA A C 1
ATOM 2138 O O . ALA A 1 290 ? 1.811 -6.205 9.549 1.00 77.19 290 ALA A O 1
ATOM 2139 N N . GLY A 1 291 ? 3.977 -6.013 10.094 1.00 70.94 291 GLY A N 1
ATOM 2140 C CA . GLY A 1 291 ? 4.457 -5.756 8.728 1.00 70.94 291 GLY A CA 1
ATOM 2141 C C . GLY A 1 291 ? 4.281 -4.322 8.206 1.00 70.94 291 GLY A C 1
ATOM 2142 O O . GLY A 1 291 ? 4.852 -4.007 7.167 1.00 70.94 291 GLY A O 1
ATOM 2143 N N . SER A 1 292 ? 3.561 -3.443 8.915 1.00 73.56 292 SER A N 1
ATOM 2144 C CA . SER A 1 292 ? 3.342 -2.047 8.491 1.00 73.56 292 SER A CA 1
ATOM 2145 C C . SER A 1 292 ? 3.996 -1.010 9.409 1.00 73.56 292 SER A C 1
ATOM 2147 O O . SER A 1 292 ? 4.305 0.081 8.942 1.00 73.56 292 SER A O 1
ATOM 2149 N N . GLY A 1 293 ? 4.230 -1.326 10.686 1.00 79.06 293 GLY A N 1
ATOM 2150 C CA . GLY A 1 293 ? 4.893 -0.426 11.637 1.00 79.06 293 GLY A CA 1
ATOM 2151 C C . GLY A 1 293 ? 3.986 0.045 12.773 1.00 79.06 293 GLY A C 1
ATOM 2152 O O . GLY A 1 293 ? 2.936 -0.543 13.031 1.00 79.06 293 GLY A O 1
ATOM 2153 N N . THR A 1 294 ? 4.422 1.089 13.483 1.00 86.00 294 THR A N 1
ATOM 2154 C CA . THR A 1 294 ? 3.739 1.633 14.666 1.00 86.00 294 THR A CA 1
ATOM 2155 C C . THR A 1 294 ? 3.256 3.051 14.400 1.00 86.00 294 THR A C 1
ATOM 2157 O O . THR A 1 294 ? 4.040 3.909 13.995 1.00 86.00 294 THR A O 1
ATOM 2160 N N . PHE A 1 295 ? 1.981 3.306 14.681 1.00 88.06 295 PHE A N 1
ATOM 2161 C CA . PHE A 1 295 ? 1.311 4.563 14.361 1.00 88.06 295 PHE A CA 1
ATOM 2162 C C . PHE A 1 295 ? 0.524 5.102 15.559 1.00 88.06 295 PHE A C 1
ATOM 2164 O O . PHE A 1 295 ? 0.011 4.315 16.360 1.00 88.06 295 PHE A O 1
ATOM 2171 N N . PRO A 1 296 ? 0.415 6.431 15.712 1.00 92.00 296 PRO A N 1
ATOM 2172 C CA . PRO A 1 296 ? -0.304 7.021 16.829 1.00 92.00 296 PRO A CA 1
ATOM 2173 C C . PRO A 1 296 ? -1.823 6.905 16.658 1.00 92.00 296 PRO A C 1
ATOM 2175 O O . PRO A 1 296 ? -2.361 6.957 15.548 1.00 92.00 296 PRO A O 1
ATOM 2178 N N . PHE A 1 297 ? -2.524 6.844 17.786 1.00 94.75 297 PHE A N 1
ATOM 2179 C CA . PHE A 1 297 ? -3.962 7.075 17.843 1.00 94.75 297 PHE A CA 1
ATOM 2180 C C . PHE A 1 297 ? -4.311 8.058 18.959 1.00 94.75 297 PHE A C 1
ATOM 2182 O O . PHE A 1 297 ? -3.597 8.203 19.959 1.00 94.75 297 PHE A O 1
ATOM 2189 N N . SER A 1 298 ? -5.452 8.710 18.798 1.00 93.75 298 SER A N 1
ATOM 2190 C CA . SER A 1 298 ? -6.108 9.476 19.851 1.00 93.75 298 SER A CA 1
ATOM 2191 C C . SER A 1 298 ? -7.554 9.026 19.970 1.00 93.75 298 SER A C 1
ATOM 2193 O O . SER A 1 298 ? -8.106 8.422 19.058 1.00 93.75 298 SER A O 1
ATOM 2195 N N . GLY A 1 299 ? -8.171 9.271 21.114 1.00 92.00 299 GLY A N 1
ATOM 2196 C CA . GLY A 1 299 ? -9.513 8.804 21.366 1.00 92.00 299 GLY A CA 1
ATOM 2197 C C . GLY A 1 299 ? -10.219 9.590 22.449 1.00 92.00 299 GLY A C 1
ATOM 2198 O O . GLY A 1 299 ? -9.599 10.155 23.354 1.00 92.00 299 GLY A O 1
ATOM 2199 N N . ALA A 1 300 ? -11.540 9.607 22.335 1.00 93.69 300 ALA A N 1
ATOM 2200 C CA . ALA A 1 300 ? -12.439 10.259 23.264 1.00 93.69 300 ALA A CA 1
ATOM 2201 C C . ALA A 1 300 ? -13.549 9.298 23.678 1.00 93.69 300 ALA A C 1
ATOM 2203 O O . ALA A 1 300 ? -14.101 8.571 22.850 1.00 93.69 300 ALA A O 1
ATOM 2204 N N . ARG A 1 301 ? -13.917 9.306 24.957 1.00 92.31 301 ARG A N 1
ATOM 2205 C CA . ARG A 1 301 ? -14.977 8.431 25.456 1.00 92.31 301 ARG A CA 1
ATOM 2206 C C . ARG A 1 301 ? -16.312 8.708 24.747 1.00 92.31 301 ARG A C 1
ATOM 2208 O O . ARG A 1 301 ? -16.826 9.831 24.757 1.00 92.31 301 ARG A O 1
ATOM 2215 N N . ALA A 1 302 ? -16.906 7.666 24.174 1.00 85.06 302 ALA A N 1
ATOM 2216 C CA . ALA A 1 302 ? -18.286 7.658 23.711 1.00 85.06 302 ALA A CA 1
ATOM 2217 C C . ALA A 1 302 ? -19.174 7.519 24.955 1.00 85.06 302 ALA A C 1
ATOM 2219 O O . ALA A 1 302 ? -19.469 6.422 25.419 1.00 85.06 302 ALA A O 1
ATOM 2220 N N . GLY A 1 303 ? -19.437 8.650 25.610 1.00 67.44 303 GLY A N 1
ATOM 2221 C CA . GLY A 1 303 ? -20.149 8.673 26.891 1.00 67.44 303 GLY A CA 1
ATOM 2222 C C . GLY A 1 303 ? -21.608 8.275 26.813 1.00 67.44 303 GLY A C 1
ATOM 2223 O O . GLY A 1 303 ? -22.133 8.200 25.682 1.00 67.44 303 GLY A O 1
#

Organism: NCBI:txid394193